Protein AF-A0A812U0U2-F1 (afdb_monomer)

Foldseek 3Di:
DDDDPPPPPPPPPCDPPVVVVVVVVVVVVVVVVVVVVVCPDDPPPVDPPVLVVVLVVLCPPDDDDDDPLDDPDNFQAQLQLPAPVGDPCPPVDSGHNPDPPDPPDPFDDDDPVVLVVLVVVVVVLCVVPVPDPPVCRVVLSSSCVSDVSSSVVVSVVSNVVVVVVVVVCVVVDPPPPPPVVVVPPPPVVVPPPPDDDDDDDDDDDDDDDDDDDDDDDDDDDDDDDDD

Sequence (227 aa):
MQSNDSGYDSAAESVSSSEAIRAVNSLVRADLHEAREAFQGPPLLLYRDRAADWNKANYAPEKEFTEGGRCTGGCSPCLFHNARLGCPRGDACRYCHEHDIGADRVPHRPRKTLRHKIKRNAEDLLRRFEVSPERVHDELQVLAAGSQFAVNFLAGLASTQQLNGRESKADAWEPTFTREDCSKQHVEACRSDQIRGLVLPVFSPLLHVADPLAVGVAPAVPSLEHD

Solvent-accessible surface area (backbone atoms only — not comparable to full-atom values): 15390 Å² total; per-residue (Å²): 137,88,82,82,82,79,83,74,83,77,79,73,75,80,70,51,70,72,54,57,54,49,53,52,54,50,52,56,50,49,54,51,50,52,54,53,66,72,49,78,59,78,80,81,71,89,68,82,52,73,66,58,60,56,51,58,74,73,59,72,90,82,70,88,80,63,95,79,82,74,71,93,74,88,68,58,66,36,69,32,49,85,27,90,83,42,45,94,56,57,92,75,42,96,40,41,70,88,62,81,76,72,86,85,63,84,73,84,80,73,57,72,70,57,49,54,49,52,51,52,51,53,52,50,54,52,62,78,36,74,88,41,68,77,75,45,46,61,59,52,43,58,57,24,75,75,29,72,66,44,37,55,50,52,36,49,49,58,52,49,52,56,55,59,64,46,59,79,46,55,86,72,56,76,74,89,68,54,86,73,61,64,68,69,62,60,66,69,72,69,67,74,79,82,82,78,91,76,86,80,81,88,82,83,93,78,85,88,83,89,83,82,85,85,86,79,82,80,82,86,80,82,85,83,84,82,133

Mean predicted aligned error: 18.55 Å

Structure (mmCIF, N/CA/C/O backbone):
data_AF-A0A812U0U2-F1
#
_entry.id   AF-A0A812U0U2-F1
#
loop_
_atom_site.group_PDB
_atom_site.id
_atom_site.type_symbol
_atom_site.label_atom_id
_atom_site.label_alt_id
_atom_site.label_comp_id
_atom_site.label_asym_id
_atom_site.label_entity_id
_atom_site.label_seq_id
_atom_site.pdbx_PDB_ins_code
_atom_site.Cartn_x
_atom_site.Cartn_y
_atom_site.Cartn_z
_atom_site.occupancy
_atom_site.B_iso_or_equiv
_atom_site.auth_seq_id
_atom_site.auth_comp_id
_atom_site.auth_asym_id
_atom_site.auth_atom_id
_atom_site.pdbx_PDB_model_num
ATOM 1 N N . MET A 1 1 ? 12.559 83.051 3.543 1.00 52.88 1 MET A N 1
ATOM 2 C CA . MET A 1 1 ? 12.732 81.718 2.926 1.00 52.88 1 MET A CA 1
ATOM 3 C C . MET A 1 1 ? 11.941 80.747 3.780 1.00 52.88 1 MET A C 1
ATOM 5 O O . MET A 1 1 ? 12.101 80.776 4.990 1.00 52.88 1 MET A O 1
ATOM 9 N N . GLN A 1 2 ? 10.968 80.079 3.168 1.00 56.00 2 GLN A N 1
ATOM 10 C CA . GLN A 1 2 ? 9.819 79.452 3.826 1.00 56.00 2 GLN A CA 1
ATOM 11 C C . GLN A 1 2 ? 10.192 78.087 4.420 1.00 56.00 2 GLN A C 1
ATOM 13 O O . GLN A 1 2 ? 10.746 77.240 3.724 1.00 56.00 2 GLN A O 1
ATOM 18 N N . SER A 1 3 ? 9.898 77.899 5.705 1.00 61.22 3 SER A N 1
ATOM 19 C CA . SER A 1 3 ? 9.958 76.627 6.423 1.00 61.22 3 SER A CA 1
ATOM 20 C C . SER A 1 3 ? 8.681 75.830 6.144 1.00 61.22 3 SER A C 1
ATOM 22 O O . SER A 1 3 ? 7.594 76.242 6.545 1.00 61.22 3 SER A O 1
ATOM 24 N N . ASN A 1 4 ? 8.812 74.712 5.431 1.00 65.62 4 ASN A N 1
ATOM 25 C CA . ASN A 1 4 ? 7.731 73.752 5.225 1.00 65.62 4 ASN A CA 1
ATOM 26 C C . ASN A 1 4 ? 7.726 72.750 6.387 1.00 65.62 4 ASN A C 1
ATOM 28 O O . ASN A 1 4 ? 8.429 71.742 6.337 1.00 65.62 4 ASN A O 1
ATOM 32 N N . ASP A 1 5 ? 6.925 73.030 7.413 1.00 59.34 5 ASP A N 1
ATOM 33 C CA . ASP A 1 5 ? 6.531 72.048 8.423 1.00 59.34 5 ASP A CA 1
ATOM 34 C C . ASP A 1 5 ? 5.466 71.122 7.817 1.00 59.34 5 ASP A C 1
ATOM 36 O O . ASP A 1 5 ? 4.269 71.413 7.833 1.00 59.34 5 ASP A O 1
ATOM 40 N N . SER A 1 6 ? 5.892 70.002 7.226 1.00 62.72 6 SER A N 1
ATOM 41 C CA . SER A 1 6 ? 4.975 68.927 6.843 1.00 62.72 6 SER A CA 1
ATOM 42 C C . SER A 1 6 ? 4.624 68.108 8.088 1.00 62.72 6 SER A C 1
ATOM 44 O O . SER A 1 6 ? 5.305 67.135 8.418 1.00 62.72 6 SER A O 1
ATOM 46 N N . GLY A 1 7 ? 3.569 68.529 8.789 1.00 58.50 7 GLY A N 1
ATOM 47 C CA . GLY A 1 7 ? 2.906 67.739 9.823 1.00 58.50 7 GLY A CA 1
ATOM 48 C C . GLY A 1 7 ? 2.333 66.466 9.209 1.00 58.50 7 GLY A C 1
ATOM 49 O O . GLY A 1 7 ? 1.264 66.479 8.605 1.00 58.50 7 GLY A O 1
ATOM 50 N N . TYR A 1 8 ? 3.084 65.374 9.316 1.00 63.12 8 TYR A N 1
ATOM 51 C CA . TYR A 1 8 ? 2.616 64.037 8.977 1.00 63.12 8 TYR A CA 1
ATOM 52 C C . TYR A 1 8 ? 2.108 63.390 10.268 1.00 63.12 8 TYR A C 1
ATOM 54 O O . TYR A 1 8 ? 2.838 62.665 10.948 1.00 63.12 8 TYR A O 1
ATOM 62 N N . ASP A 1 9 ? 0.864 63.709 10.633 1.00 53.97 9 ASP A N 1
ATOM 63 C CA . ASP A 1 9 ? 0.139 63.044 11.716 1.00 53.97 9 ASP A CA 1
ATOM 64 C C . ASP A 1 9 ? -0.039 61.566 11.350 1.00 53.97 9 ASP A C 1
ATOM 66 O O . ASP A 1 9 ? -0.963 61.160 10.645 1.00 53.97 9 ASP A O 1
ATOM 70 N N . SER A 1 10 ? 0.906 60.746 11.803 1.00 60.34 10 SER A N 1
ATOM 71 C CA . SER A 1 10 ? 0.855 59.296 11.660 1.00 60.34 10 SER A CA 1
ATOM 72 C C . SER A 1 10 ? -0.115 58.740 12.696 1.00 60.34 10 SER A C 1
ATOM 74 O O . SER A 1 10 ? 0.292 58.234 13.742 1.00 60.34 10 SER A O 1
ATOM 76 N N . ALA A 1 11 ? -1.411 58.825 12.397 1.00 55.69 11 ALA A N 1
ATOM 77 C CA . ALA A 1 11 ? -2.422 57.973 13.008 1.00 55.69 11 ALA A CA 1
ATOM 78 C C . ALA A 1 11 ? -2.178 56.529 12.539 1.00 55.69 11 ALA A C 1
ATOM 80 O O . ALA A 1 11 ? -2.834 56.016 11.636 1.00 55.69 11 ALA A O 1
ATOM 81 N N . ALA A 1 12 ? -1.159 55.887 13.112 1.00 60.62 12 ALA A N 1
ATOM 82 C CA . ALA A 1 12 ? -0.943 54.459 12.984 1.00 60.62 12 ALA A CA 1
ATOM 83 C C . ALA A 1 12 ? -2.063 53.760 13.760 1.00 60.62 12 ALA A C 1
ATOM 85 O O . ALA A 1 12 ? -1.934 53.477 14.952 1.00 60.62 12 ALA A O 1
ATOM 86 N N . GLU A 1 13 ? -3.189 53.539 13.082 1.00 63.78 13 GLU A N 1
ATOM 87 C CA . GLU A 1 13 ? -4.231 52.630 13.536 1.00 63.78 13 GLU A CA 1
ATOM 88 C C . GLU A 1 13 ? -3.567 51.282 13.813 1.00 63.78 13 GLU A C 1
ATOM 90 O O . GLU A 1 13 ? -3.067 50.600 12.914 1.00 63.78 13 GLU A O 1
ATOM 95 N N . SER A 1 14 ? -3.485 50.927 15.092 1.00 71.69 14 SER A N 1
ATOM 96 C CA . SER A 1 14 ? -2.957 49.653 15.552 1.00 71.69 14 SER A CA 1
ATOM 97 C C . S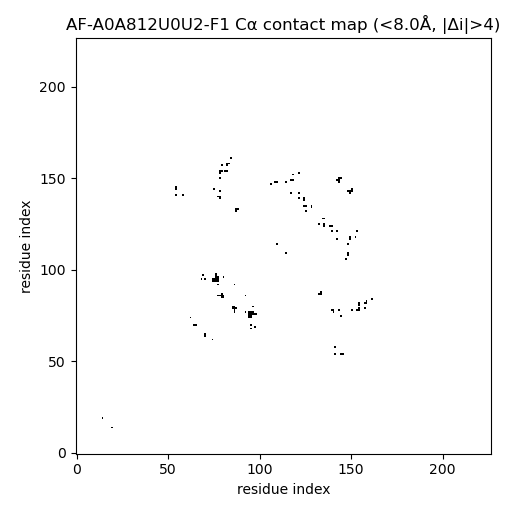ER A 1 14 ? -3.964 48.559 15.216 1.00 71.69 14 SER A C 1
ATOM 99 O O . SER A 1 14 ? -4.688 48.056 16.074 1.00 71.69 14 SER A O 1
ATOM 101 N N . VAL A 1 15 ? -4.021 48.190 13.936 1.00 70.00 15 VAL A N 1
ATOM 102 C CA . VAL A 1 15 ? -4.787 47.031 13.487 1.00 70.00 15 VAL A CA 1
ATOM 103 C C . VAL A 1 15 ? -4.287 45.837 14.287 1.00 70.00 15 VAL A C 1
ATOM 105 O O . VAL A 1 15 ? -3.101 45.492 14.265 1.00 70.00 15 VAL A O 1
ATOM 108 N N . SER A 1 16 ? -5.196 45.236 15.053 1.00 81.44 16 SER A N 1
ATOM 109 C CA . SER A 1 16 ? -4.888 44.075 15.875 1.00 81.44 16 SER A CA 1
ATOM 110 C C . SER A 1 16 ? -4.279 43.006 14.976 1.00 81.44 16 SER A C 1
ATOM 112 O O . SER A 1 16 ? -4.849 42.658 13.944 1.00 81.44 16 SER A O 1
ATOM 114 N N . SER A 1 17 ? -3.133 42.445 15.367 1.00 83.56 17 SER A N 1
ATOM 115 C CA . SER A 1 17 ? -2.459 41.372 14.615 1.00 83.56 17 SER A CA 1
ATOM 116 C C . SER A 1 17 ? -3.422 40.224 14.242 1.00 83.56 17 SER A C 1
ATOM 118 O O . SER A 1 17 ? -3.322 39.619 13.176 1.00 83.56 17 SER A O 1
ATOM 120 N N . SER A 1 18 ? -4.451 39.994 15.068 1.00 85.56 18 SER A N 1
ATOM 121 C CA . SER A 1 18 ? -5.512 39.014 14.806 1.00 85.56 18 SER A CA 1
ATOM 122 C C . SER A 1 18 ? -6.437 39.353 13.623 1.00 85.56 18 SER A C 1
ATOM 124 O O . SER A 1 18 ? -6.996 38.445 13.003 1.00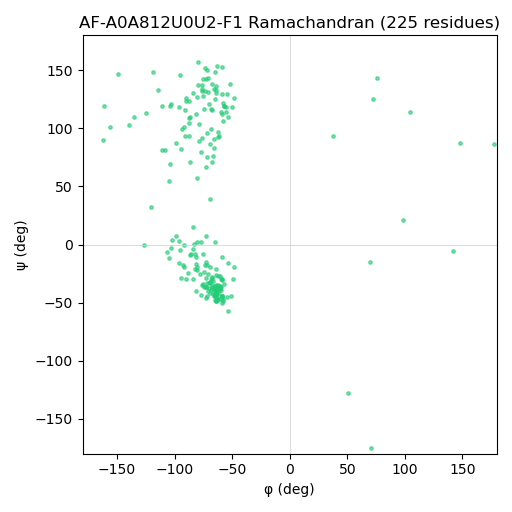 85.56 18 SER A O 1
ATOM 126 N N . GLU A 1 19 ? -6.627 40.631 13.301 1.00 88.56 19 GLU A N 1
ATOM 127 C CA . GLU A 1 19 ? -7.413 41.096 12.153 1.00 88.56 19 GLU A CA 1
ATOM 128 C C . GLU A 1 19 ? -6.588 41.046 10.871 1.00 88.56 19 GLU A C 1
ATOM 130 O O . GLU A 1 19 ? -7.083 40.553 9.859 1.00 88.56 19 GLU A O 1
ATOM 135 N N . ALA A 1 20 ? -5.304 41.410 10.938 1.00 85.06 20 ALA A N 1
ATOM 136 C CA . ALA A 1 20 ? -4.381 41.252 9.816 1.00 85.06 20 ALA A CA 1
ATOM 137 C C . ALA A 1 20 ? -4.271 39.778 9.375 1.00 85.06 20 ALA A C 1
ATOM 139 O O . ALA A 1 20 ? -4.382 39.468 8.188 1.00 85.06 20 ALA A O 1
ATOM 140 N N . ILE A 1 21 ? -4.155 38.842 10.326 1.00 86.56 21 ILE A N 1
ATOM 141 C CA . ILE A 1 21 ? -4.133 37.398 10.029 1.00 86.56 21 ILE A CA 1
ATOM 142 C C . ILE A 1 21 ? -5.464 36.929 9.418 1.00 86.56 21 ILE A C 1
ATOM 144 O O . ILE A 1 21 ? -5.469 36.091 8.512 1.00 86.56 21 ILE A O 1
ATOM 148 N N . ARG A 1 22 ? -6.607 37.452 9.883 1.00 86.94 22 ARG A N 1
ATOM 149 C CA . ARG A 1 22 ? -7.920 37.118 9.305 1.00 86.94 22 ARG A CA 1
ATOM 150 C C . ARG A 1 22 ? -8.061 37.633 7.871 1.00 86.94 22 ARG A C 1
ATOM 152 O O . ARG A 1 22 ? -8.518 36.867 7.026 1.00 86.94 22 ARG A O 1
ATOM 159 N N . ALA A 1 23 ? -7.608 38.854 7.593 1.00 86.50 23 ALA A N 1
ATOM 160 C CA . ALA A 1 23 ? -7.642 39.454 6.260 1.00 86.50 23 ALA A CA 1
ATOM 161 C C . ALA A 1 23 ? -6.744 38.709 5.255 1.00 86.50 23 ALA A C 1
ATOM 163 O O . ALA A 1 23 ? -7.165 38.414 4.138 1.00 86.50 23 ALA A O 1
ATOM 164 N N . VAL A 1 24 ? -5.531 38.314 5.660 1.00 88.81 24 VAL A N 1
ATOM 165 C CA . VAL A 1 24 ? -4.645 37.513 4.795 1.00 88.81 24 VAL A CA 1
ATOM 166 C C . VAL A 1 24 ? -5.264 36.144 4.495 1.00 88.81 24 VAL A C 1
ATOM 168 O O . VAL A 1 24 ? -5.285 35.710 3.345 1.00 88.81 24 VAL A O 1
ATOM 171 N N . ASN A 1 25 ? -5.838 35.475 5.500 1.00 86.31 25 ASN A N 1
ATOM 172 C CA . ASN A 1 25 ? -6.485 34.178 5.293 1.00 86.31 25 ASN A CA 1
ATOM 173 C C . ASN A 1 25 ? -7.749 34.264 4.423 1.00 86.31 25 ASN A C 1
ATOM 175 O O . ASN A 1 25 ? -8.048 33.300 3.714 1.00 86.31 25 ASN A O 1
ATOM 179 N N . SER A 1 26 ? -8.501 35.372 4.461 1.00 87.00 26 SER A N 1
ATOM 180 C CA . SER A 1 26 ? -9.665 35.546 3.584 1.00 87.00 26 SER A CA 1
ATOM 181 C C . SER A 1 26 ? -9.252 35.761 2.130 1.00 87.00 26 SER A C 1
ATOM 183 O O . SER A 1 26 ? -9.860 35.151 1.256 1.00 87.00 26 SER A O 1
ATOM 185 N N . LEU A 1 27 ? -8.192 36.540 1.877 1.00 81.81 27 LEU A N 1
ATOM 186 C CA . LEU A 1 27 ? -7.645 36.740 0.528 1.00 81.81 27 LEU A CA 1
ATOM 187 C C . LEU A 1 27 ? -7.140 35.423 -0.078 1.00 81.81 27 LEU A C 1
ATOM 189 O O . LEU A 1 27 ? -7.557 35.051 -1.168 1.00 81.81 27 LEU A O 1
ATOM 193 N N . VAL A 1 28 ? -6.352 34.644 0.673 1.00 86.56 28 VAL A N 1
ATOM 194 C CA . VAL A 1 28 ? -5.844 33.341 0.197 1.00 86.56 28 VAL A CA 1
ATOM 195 C C . VAL A 1 28 ? -6.984 32.364 -0.118 1.00 86.56 28 VAL A C 1
ATOM 197 O O . VAL A 1 28 ? -6.897 31.589 -1.067 1.00 86.56 28 VAL A O 1
ATOM 200 N N . ARG A 1 29 ? -8.073 32.378 0.661 1.00 82.00 29 ARG A N 1
ATOM 201 C CA . ARG A 1 29 ? -9.239 31.517 0.397 1.00 82.00 29 ARG A CA 1
ATOM 202 C C . ARG A 1 29 ? -10.046 31.970 -0.818 1.00 82.00 29 ARG A C 1
ATOM 204 O O . ARG A 1 29 ? -10.543 31.100 -1.529 1.00 82.00 29 ARG A O 1
ATOM 211 N N . ALA A 1 30 ? -10.175 33.278 -1.040 1.00 80.88 30 ALA A N 1
ATOM 212 C CA . ALA A 1 30 ? -10.854 33.825 -2.211 1.00 80.88 30 ALA A CA 1
ATOM 213 C C . ALA A 1 30 ? -10.106 33.445 -3.498 1.00 80.88 30 ALA A C 1
ATOM 215 O O . ALA A 1 30 ? -10.709 32.836 -4.380 1.00 80.88 30 ALA A O 1
ATOM 216 N N . ASP A 1 31 ? -8.785 33.645 -3.531 1.00 80.75 31 ASP A N 1
ATOM 217 C CA . ASP A 1 31 ? -7.942 33.280 -4.678 1.00 80.75 31 ASP A CA 1
ATOM 218 C C . ASP A 1 31 ? -7.983 31.774 -4.968 1.00 80.75 31 ASP A C 1
ATOM 220 O O . ASP A 1 31 ? -8.025 31.353 -6.121 1.00 80.75 31 ASP A O 1
ATOM 224 N N . LEU A 1 32 ? -8.012 30.929 -3.929 1.00 75.31 32 LEU A N 1
ATOM 225 C CA . LEU A 1 32 ? -8.124 29.478 -4.106 1.00 75.31 32 LEU A CA 1
ATOM 226 C C . LEU A 1 32 ? -9.497 29.043 -4.631 1.00 75.31 32 LEU A C 1
ATOM 228 O O . LEU A 1 32 ? -9.574 28.042 -5.345 1.00 75.31 32 LEU A O 1
ATOM 232 N N . HIS A 1 33 ? -10.573 29.748 -4.275 1.00 75.12 33 HIS A N 1
ATOM 233 C CA . HIS A 1 33 ? -11.907 29.453 -4.794 1.00 75.12 33 HIS A CA 1
ATOM 234 C C . HIS A 1 33 ? -12.025 29.877 -6.257 1.00 75.12 33 HIS A C 1
ATOM 236 O O . HIS A 1 33 ? -12.446 29.078 -7.089 1.00 75.12 33 HIS A O 1
ATOM 242 N N . GLU A 1 34 ? -11.567 31.085 -6.582 1.00 76.12 34 GLU A N 1
ATOM 243 C CA . GLU A 1 34 ? -11.563 31.605 -7.949 1.00 76.12 34 GLU A CA 1
ATOM 244 C C . GLU A 1 34 ? -10.653 30.770 -8.861 1.00 76.12 34 GLU A C 1
ATOM 246 O O . GLU A 1 34 ? -11.066 30.362 -9.946 1.00 76.12 34 GLU A O 1
ATOM 251 N N . ALA A 1 35 ? -9.466 30.377 -8.384 1.00 70.25 35 ALA A N 1
ATOM 252 C CA . ALA A 1 35 ? -8.590 29.460 -9.109 1.00 70.25 35 ALA A CA 1
ATOM 253 C C . ALA A 1 35 ? -9.232 28.080 -9.319 1.00 70.25 35 ALA A C 1
ATOM 255 O O . ALA A 1 35 ? -9.016 27.465 -10.360 1.00 70.25 35 ALA A O 1
ATOM 256 N N . ARG A 1 36 ? -10.028 27.583 -8.363 1.00 70.69 36 ARG A N 1
ATOM 257 C CA . ARG A 1 36 ? -10.720 26.290 -8.472 1.00 70.69 36 ARG A CA 1
ATOM 258 C C . ARG A 1 36 ? -11.908 26.343 -9.433 1.00 70.69 36 ARG A C 1
ATOM 260 O O . ARG A 1 36 ? -12.132 25.363 -10.137 1.00 70.69 36 ARG A O 1
ATOM 267 N N . GLU A 1 37 ? -12.640 27.451 -9.481 1.00 75.81 37 GLU A N 1
ATOM 268 C CA . GLU A 1 37 ? -13.749 27.641 -10.426 1.00 75.81 37 GLU A CA 1
ATOM 269 C C . GLU A 1 37 ? -13.267 27.950 -11.847 1.00 75.81 37 GLU A C 1
ATOM 271 O O . GLU A 1 37 ? -13.864 27.467 -12.811 1.00 75.81 37 GLU A O 1
ATOM 276 N N . ALA A 1 38 ? -12.153 28.675 -11.994 1.00 75.62 38 ALA A N 1
ATOM 277 C CA . ALA A 1 38 ? -11.508 28.905 -13.286 1.00 75.62 38 ALA A CA 1
ATOM 278 C C . ALA A 1 38 ? -10.915 27.611 -13.878 1.00 75.62 38 ALA A C 1
ATOM 280 O O . ALA A 1 38 ? -10.859 27.444 -15.099 1.00 75.62 38 ALA A O 1
ATOM 281 N N . PHE A 1 39 ? -10.512 26.659 -13.030 1.00 62.03 39 PHE A N 1
ATOM 282 C CA . PHE A 1 39 ? -10.021 25.348 -13.453 1.00 62.03 39 PHE A CA 1
ATOM 283 C C . PHE A 1 39 ? -11.167 24.334 -13.637 1.00 62.03 39 PHE A C 1
ATOM 285 O O . PHE A 1 39 ? -11.286 23.355 -12.907 1.00 62.03 39 PHE A O 1
ATOM 292 N N . GLN A 1 40 ? -11.984 24.517 -14.680 1.00 68.44 40 GLN A N 1
ATOM 293 C CA . GLN A 1 40 ? -12.931 23.481 -15.148 1.00 68.44 40 GLN A CA 1
ATOM 294 C C . GLN A 1 40 ? -12.253 22.355 -15.954 1.00 68.44 40 GLN A C 1
ATOM 296 O O . GLN A 1 40 ? -12.912 21.446 -16.459 1.00 68.44 40 GLN A O 1
ATOM 301 N N . GLY A 1 41 ? -10.927 22.404 -16.102 1.00 66.31 41 GLY A N 1
ATOM 302 C CA . GLY A 1 41 ? -10.165 21.342 -16.746 1.00 66.31 41 GLY A CA 1
ATOM 303 C C . GLY A 1 41 ? -10.085 20.087 -15.868 1.00 66.31 41 GLY A C 1
ATOM 304 O O . GLY A 1 41 ? -10.072 20.198 -14.639 1.00 66.31 41 GLY A O 1
ATOM 305 N N . PRO A 1 42 ? -9.980 18.882 -16.464 1.00 54.59 42 PRO A N 1
ATOM 306 C CA . PRO A 1 42 ? -9.640 17.685 -15.705 1.00 54.59 42 PRO A CA 1
ATOM 307 C C . PRO A 1 42 ? -8.365 17.965 -14.898 1.00 54.59 42 PRO A C 1
ATOM 309 O O . PRO A 1 42 ? -7.455 18.611 -15.429 1.00 54.59 42 PRO A O 1
ATOM 312 N N . PRO A 1 43 ? -8.292 17.525 -13.626 1.00 56.12 43 PRO A N 1
ATOM 313 C CA . PRO A 1 43 ? -7.173 17.838 -12.752 1.00 56.12 43 PRO A CA 1
ATOM 314 C C . PRO A 1 43 ? -5.878 17.507 -13.482 1.00 56.12 43 PRO A C 1
ATOM 316 O O . PRO A 1 43 ? -5.655 16.365 -13.890 1.00 56.12 43 PRO A O 1
ATOM 319 N N . LEU A 1 44 ? -5.057 18.536 -13.690 1.00 44.06 44 LEU A N 1
ATOM 320 C CA . LEU A 1 44 ? -3.747 18.409 -14.298 1.00 44.06 44 LEU A CA 1
ATOM 321 C C . LEU A 1 44 ? -2.909 17.495 -13.400 1.00 44.06 44 LEU A C 1
ATOM 323 O O . LEU A 1 44 ? -2.265 17.931 -12.447 1.00 44.06 44 LEU A O 1
ATOM 327 N N . LEU A 1 45 ? -2.918 16.201 -13.716 1.00 46.47 45 LEU A N 1
ATOM 328 C CA . LEU A 1 45 ? -1.934 15.232 -13.258 1.00 46.47 45 LEU A CA 1
ATOM 329 C C . LEU A 1 45 ? -0.598 15.592 -13.922 1.00 46.47 45 LEU A C 1
ATOM 331 O O . LEU A 1 45 ? -0.113 14.898 -14.816 1.00 46.47 45 LEU A O 1
ATOM 335 N N . LEU A 1 46 ? 0.005 16.703 -13.493 1.00 41.66 46 LEU A N 1
ATOM 336 C CA . LEU A 1 46 ? 1.379 17.085 -13.813 1.00 41.66 46 LEU A CA 1
ATOM 337 C C . LEU A 1 46 ? 2.333 16.184 -13.029 1.00 41.66 46 LEU A C 1
ATOM 339 O O . LEU A 1 46 ? 2.985 16.614 -12.088 1.00 41.66 46 LEU A O 1
ATOM 343 N N . TYR A 1 47 ? 2.322 14.903 -13.382 1.00 42.72 47 TYR A N 1
ATOM 344 C CA . TYR A 1 47 ? 3.432 13.958 -13.391 1.00 42.72 47 TYR A CA 1
ATOM 345 C C . TYR A 1 47 ? 2.825 12.621 -13.833 1.00 42.72 47 TYR A C 1
ATOM 347 O O . TYR A 1 47 ? 2.416 11.792 -13.016 1.00 42.72 47 TYR A O 1
ATOM 355 N N . ARG A 1 48 ? 2.753 12.397 -15.152 1.00 41.69 48 ARG A N 1
ATOM 356 C CA . ARG A 1 48 ? 2.739 11.028 -15.681 1.00 41.69 48 ARG A CA 1
ATOM 357 C C . ARG A 1 48 ? 4.098 10.429 -15.344 1.00 41.69 48 ARG A C 1
ATOM 359 O O . ARG A 1 48 ? 5.030 10.469 -16.142 1.00 41.69 48 ARG A O 1
ATOM 366 N N . ASP A 1 49 ? 4.230 9.923 -14.122 1.00 46.25 49 ASP A N 1
ATOM 367 C CA . ASP A 1 49 ? 5.285 8.980 -13.802 1.00 46.25 49 ASP A CA 1
ATOM 368 C C . ASP A 1 49 ? 5.139 7.836 -14.801 1.00 46.25 49 ASP A C 1
ATOM 370 O O . ASP A 1 49 ? 4.162 7.093 -14.763 1.00 46.25 49 ASP A O 1
ATOM 374 N N . ARG A 1 50 ? 6.125 7.661 -15.678 1.00 47.59 50 ARG A N 1
ATOM 375 C CA . ARG A 1 50 ? 6.229 6.503 -16.581 1.00 47.59 50 ARG A CA 1
ATOM 376 C C . ARG A 1 50 ? 6.154 5.159 -15.821 1.00 47.59 50 ARG A C 1
ATOM 378 O O . ARG A 1 50 ? 5.899 4.121 -16.413 1.00 47.59 50 ARG A O 1
ATOM 385 N N . ALA A 1 51 ? 6.329 5.187 -14.496 1.00 49.88 51 ALA A N 1
ATOM 386 C CA . ALA A 1 51 ? 6.109 4.066 -13.585 1.00 49.88 51 ALA A CA 1
ATOM 387 C C . ALA A 1 51 ? 4.623 3.689 -13.380 1.00 49.88 51 ALA A C 1
ATOM 389 O O . ALA A 1 51 ? 4.338 2.541 -13.052 1.00 49.88 51 ALA A O 1
ATOM 390 N N . ALA A 1 52 ? 3.671 4.607 -13.572 1.00 48.91 52 ALA A N 1
ATOM 391 C CA . ALA A 1 52 ? 2.242 4.302 -13.461 1.00 48.91 52 ALA A CA 1
ATOM 392 C C . ALA A 1 52 ? 1.741 3.473 -14.657 1.00 48.91 52 ALA A C 1
ATOM 394 O O . ALA A 1 52 ? 0.953 2.546 -14.474 1.00 48.91 52 ALA A O 1
ATOM 395 N N . ASP A 1 53 ? 2.266 3.740 -15.857 1.00 48.78 53 ASP A N 1
ATOM 396 C CA . ASP A 1 53 ? 1.956 2.952 -17.056 1.00 48.78 53 ASP A CA 1
ATOM 397 C C . ASP A 1 53 ? 2.550 1.525 -16.964 1.00 48.78 53 ASP A C 1
ATOM 399 O O . ASP A 1 53 ? 1.927 0.569 -17.423 1.00 48.78 53 ASP A O 1
ATOM 403 N N . TRP A 1 54 ? 3.684 1.344 -16.266 1.00 50.19 54 TRP A N 1
ATOM 404 C CA . TRP A 1 54 ? 4.265 0.017 -15.987 1.00 50.19 54 TRP A CA 1
ATOM 405 C C . TRP A 1 54 ? 3.353 -0.872 -15.127 1.00 50.19 54 TRP A C 1
ATOM 407 O O . TRP A 1 54 ? 3.237 -2.073 -15.372 1.00 50.19 54 TRP A O 1
ATOM 417 N N . ASN A 1 55 ? 2.677 -0.298 -14.128 1.00 52.16 55 ASN A N 1
ATOM 418 C CA . ASN A 1 55 ? 1.788 -1.070 -13.256 1.00 52.16 55 ASN A CA 1
ATOM 419 C C . ASN A 1 55 ? 0.492 -1.486 -13.960 1.00 52.16 55 ASN A C 1
ATOM 421 O O . ASN A 1 55 ? -0.054 -2.535 -13.634 1.00 52.16 55 ASN A O 1
ATOM 425 N N . LYS A 1 56 ? 0.015 -0.708 -14.940 1.00 49.62 56 LYS A N 1
ATOM 426 C CA . LYS A 1 56 ? -1.232 -1.013 -15.655 1.00 49.62 56 LYS A CA 1
ATOM 427 C C . LYS A 1 56 ? -1.069 -2.152 -16.668 1.00 49.62 56 LYS A C 1
ATOM 429 O O . LYS A 1 56 ? -1.985 -2.945 -16.827 1.00 49.62 56 LYS A O 1
ATOM 434 N N . ALA A 1 57 ? 0.099 -2.267 -17.307 1.00 50.59 57 ALA A N 1
ATOM 435 C CA . ALA A 1 57 ? 0.379 -3.327 -18.281 1.00 50.59 57 ALA A CA 1
ATOM 436 C C . ALA A 1 57 ? 0.610 -4.715 -17.645 1.00 50.59 57 ALA A C 1
ATOM 438 O O . ALA A 1 57 ? 0.399 -5.727 -18.302 1.00 50.59 57 ALA A O 1
ATOM 439 N N . ASN A 1 58 ? 1.012 -4.772 -16.370 1.00 52.19 58 ASN A N 1
ATOM 440 C CA . ASN A 1 58 ? 1.268 -6.031 -15.658 1.00 52.19 58 ASN A CA 1
ATOM 441 C C . ASN A 1 58 ? 0.069 -6.530 -14.828 1.00 52.19 58 ASN A C 1
ATOM 443 O O . ASN A 1 58 ? 0.120 -7.621 -14.267 1.00 52.19 58 ASN A O 1
ATOM 447 N N . TYR A 1 59 ? -1.011 -5.748 -14.750 1.00 54.66 59 TYR A N 1
ATOM 448 C CA . TYR A 1 59 ? -2.254 -6.103 -14.066 1.00 54.66 59 TYR A CA 1
ATOM 449 C C . TYR A 1 59 ? -3.317 -6.475 -15.109 1.00 54.66 59 TYR A C 1
ATOM 451 O O . TYR A 1 59 ? -4.268 -5.734 -15.332 1.00 54.66 59 TYR A O 1
ATOM 459 N N . ALA A 1 60 ? -3.140 -7.606 -15.793 1.00 51.59 60 ALA A N 1
ATOM 460 C CA . ALA A 1 60 ? -4.220 -8.234 -16.554 1.00 51.59 60 ALA A CA 1
ATOM 461 C C . ALA A 1 60 ? -4.987 -9.158 -15.588 1.00 51.59 60 ALA A C 1
ATOM 463 O O . ALA A 1 60 ? -4.441 -10.195 -15.206 1.00 51.59 60 ALA A O 1
ATOM 464 N N . PRO A 1 61 ? -6.192 -8.788 -15.107 1.00 51.88 61 PRO A N 1
ATOM 465 C CA . PRO A 1 61 ? -6.841 -9.485 -13.999 1.00 51.88 61 PRO A CA 1
ATOM 466 C C . PRO A 1 61 ? -7.637 -10.732 -14.416 1.00 51.88 61 PRO A C 1
ATOM 468 O O . PRO A 1 61 ? -8.407 -11.242 -13.611 1.00 51.88 61 PRO A O 1
ATOM 471 N N . GLU A 1 62 ? -7.452 -11.261 -15.623 1.00 54.88 62 GLU A N 1
ATOM 472 C CA . GLU A 1 62 ? -8.165 -12.456 -16.082 1.00 54.88 62 GLU A CA 1
ATOM 473 C C . GLU A 1 62 ? -7.186 -13.619 -16.213 1.00 54.88 62 GLU A C 1
ATOM 475 O O . GLU A 1 62 ? -6.670 -13.923 -17.285 1.00 54.88 62 GLU A O 1
ATOM 480 N N . LYS A 1 63 ? -6.887 -14.263 -15.085 1.00 55.16 63 LYS A N 1
ATOM 481 C CA . LYS A 1 63 ? -6.426 -15.649 -15.122 1.00 55.16 63 LYS A CA 1
ATOM 482 C C . LYS A 1 63 ? -7.519 -16.514 -14.534 1.00 55.16 63 LYS A C 1
ATOM 484 O O . LYS A 1 63 ? -7.910 -16.326 -13.384 1.00 55.16 63 LYS A O 1
ATOM 489 N N . GLU A 1 64 ? -8.014 -17.424 -15.360 1.00 60.53 64 GLU A N 1
ATOM 490 C CA . GLU A 1 64 ? -8.947 -18.463 -14.958 1.00 60.53 64 GLU A CA 1
ATOM 491 C C . GLU A 1 64 ? -8.306 -19.271 -13.823 1.00 60.53 64 GLU A C 1
ATOM 493 O O . GLU A 1 64 ? -7.214 -19.827 -13.962 1.00 60.53 64 GLU A O 1
ATOM 498 N N . PHE A 1 65 ? -8.957 -19.269 -12.662 1.00 55.31 65 PHE A N 1
ATOM 499 C CA . PHE A 1 65 ? -8.581 -20.135 -11.556 1.00 55.31 65 PHE A CA 1
ATOM 500 C C . PHE A 1 65 ? -9.047 -21.547 -11.900 1.00 55.31 65 PHE A C 1
ATOM 502 O O . PHE A 1 65 ? -10.244 -21.786 -12.033 1.00 55.31 65 PHE A O 1
ATOM 509 N N . THR A 1 66 ? -8.115 -22.484 -12.053 1.00 55.38 66 THR A N 1
ATOM 510 C CA . THR A 1 66 ? -8.464 -23.900 -12.164 1.00 55.38 66 THR A CA 1
ATOM 511 C C . THR A 1 66 ? -8.915 -24.439 -10.804 1.00 55.38 66 THR A C 1
ATOM 513 O O . THR A 1 66 ? -8.389 -24.063 -9.750 1.00 55.38 66 THR A O 1
ATOM 516 N N . GLU A 1 67 ? -9.916 -25.321 -10.826 1.00 55.19 67 GLU A N 1
ATOM 517 C CA . GLU A 1 67 ? -10.429 -26.035 -9.655 1.00 55.19 67 GLU A CA 1
ATOM 518 C C . GLU A 1 67 ? -9.281 -26.826 -9.004 1.00 55.19 67 GLU A C 1
ATOM 520 O O . GLU A 1 67 ? -8.789 -27.807 -9.558 1.00 55.19 67 GLU A O 1
ATOM 525 N N . GLY A 1 68 ? -8.785 -26.353 -7.857 1.00 59.06 68 GLY A N 1
ATOM 526 C CA . GLY A 1 68 ? -7.638 -26.961 -7.171 1.00 59.06 68 GLY A CA 1
ATOM 527 C C . GLY A 1 68 ? -6.659 -25.988 -6.515 1.00 59.06 68 GLY A C 1
ATOM 528 O O . GLY A 1 68 ? -5.741 -26.445 -5.838 1.00 59.06 68 GLY A O 1
ATOM 529 N N . GLY A 1 69 ? -6.828 -24.670 -6.686 1.00 56.03 69 GLY A N 1
ATOM 530 C CA . GLY A 1 69 ? -6.185 -23.627 -5.861 1.00 56.03 69 GLY A CA 1
ATOM 531 C C . GLY A 1 69 ? -4.666 -23.457 -6.019 1.00 56.03 69 GLY A C 1
ATOM 532 O O . GLY A 1 69 ? -4.124 -22.415 -5.652 1.00 56.03 69 GLY A O 1
ATOM 533 N N . ARG A 1 70 ? -3.975 -24.428 -6.625 1.00 59.12 70 ARG A N 1
ATOM 534 C CA . ARG A 1 70 ? -2.550 -24.352 -6.946 1.00 59.12 70 ARG A CA 1
ATOM 535 C C . ARG A 1 70 ? -2.346 -23.713 -8.306 1.00 59.12 70 ARG A C 1
ATOM 537 O O . ARG A 1 70 ? -2.609 -24.303 -9.349 1.00 59.12 70 ARG A O 1
ATOM 544 N N . CYS A 1 71 ? -1.829 -22.498 -8.292 1.00 59.84 71 CYS A N 1
ATOM 545 C CA . CYS A 1 71 ? -1.488 -21.791 -9.510 1.00 59.84 71 CYS A CA 1
ATOM 546 C C . CYS A 1 71 ? -0.067 -22.164 -9.969 1.00 59.84 71 CYS A C 1
ATOM 548 O O . CYS A 1 71 ? 0.928 -21.760 -9.369 1.00 59.84 71 CYS A O 1
ATOM 550 N N . THR A 1 72 ? 0.041 -22.905 -11.068 1.00 60.66 72 THR A N 1
ATOM 551 C CA . THR A 1 72 ? 1.309 -23.366 -11.662 1.00 60.66 72 THR A CA 1
ATOM 552 C C . THR A 1 72 ? 1.992 -22.288 -12.514 1.00 60.66 72 THR A C 1
ATOM 554 O O . THR A 1 72 ? 2.274 -22.496 -13.693 1.00 60.66 72 THR A O 1
ATOM 557 N N . GLY A 1 73 ? 2.271 -21.128 -11.912 1.00 62.62 73 GLY A N 1
ATOM 558 C CA . GLY A 1 73 ? 3.094 -20.076 -12.515 1.00 62.62 73 GLY A CA 1
ATOM 559 C C . GLY A 1 73 ? 2.309 -18.870 -13.039 1.00 62.62 73 GLY A C 1
ATOM 560 O O . GLY A 1 73 ? 1.563 -18.926 -14.016 1.00 62.62 73 GLY A O 1
ATOM 561 N N . GLY A 1 74 ? 2.531 -17.720 -12.401 1.00 72.56 74 GLY A N 1
ATOM 562 C CA . GLY A 1 74 ? 2.060 -16.416 -12.872 1.00 72.56 74 GLY A CA 1
ATOM 563 C C . GLY A 1 74 ? 0.769 -15.916 -12.224 1.00 72.56 74 GLY A C 1
ATOM 564 O O . GLY A 1 74 ? 0.086 -15.079 -12.810 1.00 72.56 74 GLY A O 1
ATOM 565 N N . CYS A 1 75 ? 0.425 -16.430 -11.055 1.00 82.75 75 CYS A N 1
ATOM 566 C CA . CYS A 1 75 ? -0.518 -15.808 -10.135 1.00 82.75 75 CYS A CA 1
ATOM 567 C C . CYS A 1 75 ? 0.170 -14.683 -9.347 1.00 82.75 75 CYS A C 1
ATOM 569 O O . CYS A 1 75 ? 1.387 -14.661 -9.180 1.00 82.75 75 CYS A O 1
ATOM 571 N N . SER A 1 76 ? -0.623 -13.739 -8.847 1.00 86.50 76 SER A N 1
ATOM 572 C CA . SER A 1 76 ? -0.130 -12.670 -7.978 1.00 86.50 76 SER A CA 1
ATOM 573 C C . SER A 1 76 ? -0.210 -13.128 -6.517 1.00 86.50 76 SER A C 1
ATOM 575 O O . SER A 1 76 ? -1.304 -13.501 -6.076 1.00 86.50 76 SER A O 1
ATOM 577 N N . PRO A 1 77 ? 0.900 -13.125 -5.755 1.00 90.12 77 PRO A N 1
ATOM 578 C CA . PRO A 1 77 ? 0.887 -13.532 -4.354 1.00 90.12 77 PRO A CA 1
ATOM 579 C C . PRO A 1 77 ? 0.095 -12.527 -3.518 1.00 90.12 77 PRO A C 1
ATOM 581 O O . PRO A 1 77 ? 0.236 -11.317 -3.699 1.00 90.12 77 PRO A O 1
ATOM 584 N N . CYS A 1 78 ? -0.727 -13.002 -2.586 1.00 92.00 78 CYS A N 1
ATOM 585 C CA . CYS A 1 78 ? -1.460 -12.123 -1.682 1.00 92.00 78 CYS A CA 1
ATOM 586 C C . CYS A 1 78 ? -0.497 -11.385 -0.749 1.00 92.00 78 CYS A C 1
ATOM 588 O O . CYS A 1 78 ? 0.379 -11.987 -0.127 1.00 92.00 78 CYS A O 1
ATOM 590 N N . LEU A 1 79 ? -0.704 -10.079 -0.600 1.00 92.44 79 LEU A N 1
ATOM 591 C CA . LEU A 1 79 ? 0.095 -9.221 0.269 1.00 92.44 79 LEU A CA 1
ATOM 592 C C . LEU A 1 79 ? 0.107 -9.700 1.730 1.00 92.44 79 LEU A C 1
ATOM 594 O O . LEU A 1 79 ? 1.108 -9.550 2.429 1.00 92.44 79 LEU A O 1
ATOM 598 N N . PHE A 1 80 ? -1.005 -10.275 2.184 1.00 90.50 80 PHE A N 1
ATOM 599 C CA . PHE A 1 80 ? -1.208 -10.683 3.571 1.00 90.50 80 PHE A CA 1
ATOM 600 C C . PHE A 1 80 ? -0.968 -12.175 3.811 1.00 90.50 80 PHE A C 1
ATOM 602 O O . PHE A 1 80 ? -1.223 -12.643 4.917 1.00 90.50 80 PHE A O 1
ATOM 609 N N . HIS A 1 81 ? -0.459 -12.932 2.830 1.00 88.94 81 HIS A N 1
ATOM 610 C CA . HIS A 1 81 ? -0.260 -14.375 3.017 1.00 88.94 81 HIS A CA 1
ATOM 611 C C . HIS A 1 81 ? 0.771 -14.686 4.121 1.00 88.94 81 HIS A C 1
ATOM 613 O O . HIS A 1 81 ? 0.597 -15.633 4.876 1.00 88.94 81 HIS A O 1
ATOM 619 N N . ASN A 1 82 ? 1.805 -13.844 4.255 1.00 84.38 82 ASN A N 1
ATOM 620 C CA . ASN A 1 82 ? 2.826 -13.945 5.307 1.00 84.38 82 ASN A CA 1
ATOM 621 C C . ASN A 1 82 ? 2.495 -13.122 6.562 1.00 84.38 82 ASN A C 1
ATOM 623 O O . ASN A 1 82 ? 3.292 -13.069 7.501 1.00 84.38 82 ASN A O 1
ATOM 627 N N . ALA A 1 83 ? 1.362 -12.416 6.583 1.00 86.25 83 ALA A N 1
ATOM 628 C CA . ALA A 1 83 ? 0.959 -11.685 7.775 1.00 86.25 83 ALA A CA 1
ATOM 629 C C . ALA A 1 83 ? 0.525 -12.686 8.852 1.00 86.25 83 ALA A C 1
ATOM 631 O O . ALA A 1 83 ? -0.130 -13.679 8.557 1.00 86.25 83 ALA A O 1
ATOM 632 N N . ARG A 1 84 ? 0.824 -12.407 10.124 1.00 85.69 84 ARG A N 1
ATOM 633 C CA . ARG A 1 84 ? 0.499 -13.334 11.226 1.00 85.69 84 ARG A CA 1
ATOM 634 C C . ARG A 1 84 ? -1.001 -13.626 11.392 1.00 85.69 84 ARG A C 1
ATOM 636 O O . ARG A 1 84 ? -1.339 -14.684 11.900 1.00 85.69 84 ARG A O 1
ATOM 643 N N . LEU A 1 85 ? -1.882 -12.705 10.991 1.00 83.38 85 LEU A N 1
ATOM 644 C CA . LEU A 1 85 ? -3.340 -12.914 10.989 1.00 83.38 85 LEU A CA 1
ATOM 645 C C . LEU A 1 85 ? -3.854 -13.605 9.719 1.00 83.38 85 LEU A C 1
ATOM 647 O O . LEU A 1 85 ? -5.033 -13.936 9.652 1.00 83.38 85 LEU A O 1
ATOM 651 N N . GLY A 1 86 ? -3.003 -13.784 8.709 1.00 88.69 86 GLY A N 1
ATOM 652 C CA . GLY A 1 86 ? -3.428 -14.169 7.371 1.00 88.69 86 GLY A CA 1
ATOM 653 C C . GLY A 1 86 ? -4.174 -13.055 6.632 1.00 88.69 86 GLY A C 1
ATOM 654 O O . GLY A 1 86 ? -4.278 -11.909 7.085 1.00 88.69 86 GLY A O 1
ATOM 655 N N . CYS A 1 87 ? -4.674 -13.394 5.446 1.00 90.50 87 CYS A N 1
ATOM 656 C CA . CYS A 1 87 ? -5.501 -12.498 4.648 1.00 90.50 87 CYS A CA 1
ATOM 657 C C . CYS A 1 87 ? -6.906 -12.377 5.264 1.00 90.50 87 CYS A C 1
ATOM 659 O O . CYS A 1 87 ? -7.537 -13.407 5.504 1.00 90.50 87 CYS A O 1
ATOM 661 N N . PRO A 1 88 ? -7.455 -11.158 5.441 1.00 86.75 88 PRO A N 1
ATOM 662 C CA . PRO A 1 88 ? -8.798 -10.979 6.001 1.00 86.75 88 PRO A CA 1
ATOM 663 C C . PRO A 1 88 ? -9.908 -11.576 5.123 1.00 86.75 88 PRO A C 1
ATOM 665 O O . PRO A 1 88 ? -10.984 -11.873 5.623 1.00 86.75 88 PRO A O 1
ATOM 668 N N . ARG A 1 89 ? -9.651 -11.777 3.823 1.00 89.38 89 ARG A N 1
ATOM 669 C CA . ARG A 1 89 ? -10.604 -12.403 2.896 1.00 89.38 89 ARG A CA 1
ATOM 670 C C . ARG A 1 89 ? -10.600 -13.935 2.963 1.00 89.38 89 ARG A C 1
ATOM 672 O O . ARG A 1 89 ? -11.485 -14.544 2.371 1.00 89.38 89 ARG A O 1
ATOM 679 N N . GLY A 1 90 ? -9.630 -14.556 3.645 1.00 90.31 90 GLY A N 1
ATOM 680 C CA . GLY A 1 90 ? -9.514 -16.016 3.733 1.00 90.31 90 GLY A CA 1
ATOM 681 C C . GLY A 1 90 ? -9.566 -16.684 2.354 1.00 90.31 90 GLY A C 1
ATOM 682 O O . GLY A 1 90 ? -8.859 -16.263 1.437 1.00 90.31 90 GLY A O 1
ATOM 683 N N . ASP A 1 91 ? -10.451 -17.667 2.199 1.00 88.81 91 ASP A N 1
ATOM 684 C CA . ASP A 1 91 ? -10.642 -18.430 0.956 1.00 88.81 91 ASP A CA 1
ATOM 685 C C . ASP A 1 91 ? -11.322 -17.625 -0.164 1.00 88.81 91 ASP A C 1
ATOM 687 O O . ASP A 1 91 ? -11.219 -17.976 -1.336 1.00 88.81 91 ASP A O 1
ATOM 691 N N . ALA A 1 92 ? -11.977 -16.505 0.166 1.00 89.88 92 ALA A N 1
ATOM 692 C CA . ALA A 1 92 ? -12.546 -15.585 -0.823 1.00 89.88 92 ALA A CA 1
ATOM 693 C C . ALA A 1 92 ? -11.488 -14.639 -1.425 1.00 89.88 92 ALA A C 1
ATOM 695 O O . ALA A 1 92 ? -11.804 -13.745 -2.219 1.00 89.88 92 ALA A O 1
ATOM 696 N N . CYS A 1 93 ? -10.219 -14.776 -1.029 1.00 89.88 93 CYS A N 1
ATOM 697 C CA . CYS A 1 93 ? -9.138 -13.987 -1.588 1.00 89.88 93 CYS A CA 1
ATOM 698 C C . CYS A 1 93 ? -8.855 -14.398 -3.040 1.00 89.88 93 CYS A C 1
ATOM 700 O O . CYS A 1 93 ? -8.434 -15.512 -3.322 1.00 89.88 93 CYS A O 1
ATOM 702 N N . ARG A 1 94 ? -8.981 -13.446 -3.969 1.00 89.75 94 ARG A N 1
ATOM 703 C CA . ARG A 1 94 ? -8.618 -13.620 -5.388 1.00 89.75 94 ARG A CA 1
ATOM 704 C C . ARG A 1 94 ? -7.107 -13.661 -5.669 1.00 89.75 94 ARG A C 1
ATOM 706 O O . ARG A 1 94 ? -6.698 -13.577 -6.822 1.00 89.75 94 ARG A O 1
ATOM 713 N N . TYR A 1 95 ? -6.272 -13.686 -4.635 1.00 89.62 95 TYR A N 1
ATOM 714 C CA . TYR A 1 95 ? -4.814 -13.688 -4.749 1.00 89.62 95 TYR A CA 1
ATOM 715 C C . TYR A 1 95 ? -4.256 -14.956 -4.118 1.00 89.62 95 TYR A C 1
ATOM 717 O O . TYR A 1 95 ? -4.801 -15.476 -3.151 1.00 89.62 95 TYR A O 1
ATOM 725 N N . CYS A 1 96 ? -3.147 -15.453 -4.652 1.00 88.88 96 CYS A N 1
ATOM 726 C CA . CYS A 1 96 ? -2.639 -16.762 -4.266 1.00 88.88 96 CYS A CA 1
ATOM 727 C C . CYS A 1 96 ? -1.948 -16.717 -2.890 1.00 88.88 96 CYS A C 1
ATOM 729 O O . CYS A 1 96 ? -1.116 -15.840 -2.637 1.00 88.88 96 CYS A O 1
ATOM 731 N N . HIS A 1 97 ? -2.290 -17.667 -2.016 1.00 89.62 97 HIS A N 1
ATOM 732 C CA . HIS A 1 97 ? -1.703 -17.832 -0.677 1.00 89.62 97 HIS A CA 1
ATOM 733 C C . HIS A 1 97 ? -0.567 -18.866 -0.625 1.00 89.62 97 HIS A C 1
ATOM 735 O O . HIS A 1 97 ? 0.218 -18.854 0.317 1.00 89.62 97 HIS A O 1
ATOM 741 N N . GLU A 1 98 ? -0.447 -19.712 -1.648 1.00 82.94 98 GLU A N 1
ATOM 742 C CA . GLU A 1 98 ? 0.536 -20.798 -1.746 1.00 82.94 98 GLU A CA 1
ATOM 743 C C . GLU A 1 98 ? 1.668 -20.436 -2.716 1.00 82.94 98 GLU A C 1
ATOM 745 O O . GLU A 1 98 ? 1.930 -21.139 -3.689 1.00 82.94 98 GLU A O 1
ATOM 750 N N . HIS A 1 99 ? 2.319 -19.294 -2.487 1.00 73.62 99 HIS A N 1
ATOM 751 C CA . HIS A 1 99 ? 3.536 -18.960 -3.219 1.00 73.62 99 HIS A CA 1
ATOM 752 C C . HIS A 1 99 ? 4.766 -19.175 -2.365 1.00 73.62 99 HIS A C 1
ATOM 754 O O . HIS A 1 99 ? 4.980 -18.469 -1.375 1.00 73.62 99 HIS A O 1
ATOM 760 N N . ASP A 1 100 ? 5.647 -20.035 -2.859 1.00 71.44 100 ASP A N 1
ATOM 761 C CA . ASP A 1 100 ? 7.049 -19.969 -2.501 1.00 71.44 100 ASP A CA 1
ATOM 762 C C . ASP A 1 100 ? 7.609 -18.690 -3.125 1.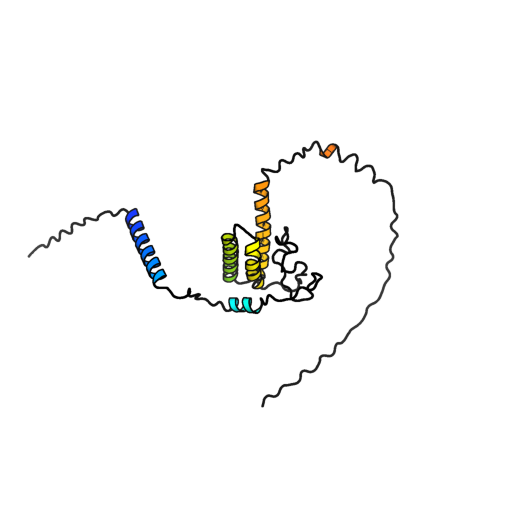00 71.44 100 ASP A C 1
ATOM 764 O O . ASP A 1 100 ? 7.878 -18.614 -4.328 1.00 71.44 100 ASP A O 1
ATOM 768 N N . ILE A 1 101 ? 7.732 -17.632 -2.318 1.00 68.81 101 ILE A N 1
ATOM 769 C CA . ILE A 1 101 ? 8.500 -16.450 -2.709 1.00 68.81 101 ILE A CA 1
ATOM 770 C C . ILE A 1 101 ? 9.946 -16.929 -2.812 1.00 68.81 101 ILE A C 1
ATOM 772 O O . ILE A 1 101 ? 10.665 -16.966 -1.814 1.00 68.81 101 ILE A O 1
ATOM 776 N N . GLY A 1 102 ? 10.335 -17.365 -4.013 1.00 64.88 102 GLY A N 1
ATOM 777 C CA . GLY A 1 102 ? 11.664 -17.891 -4.286 1.00 64.88 102 GLY A CA 1
ATOM 778 C C . GLY A 1 102 ? 12.716 -16.947 -3.716 1.00 64.88 102 GLY A C 1
ATOM 779 O O . GLY A 1 102 ? 12.706 -15.746 -4.000 1.00 64.88 102 GLY A O 1
ATOM 780 N N . ALA A 1 103 ? 13.608 -17.486 -2.888 1.00 64.75 103 ALA A N 1
ATOM 781 C CA . ALA A 1 103 ? 14.615 -16.734 -2.139 1.00 64.75 103 ALA A CA 1
ATOM 782 C C . ALA A 1 103 ? 15.670 -16.045 -3.033 1.00 64.75 103 ALA A C 1
ATOM 784 O O . ALA A 1 103 ? 16.589 -15.393 -2.538 1.00 64.75 103 ALA A O 1
ATOM 785 N N . ASP A 1 104 ? 15.544 -16.159 -4.353 1.00 66.88 104 ASP A N 1
ATOM 786 C CA . ASP A 1 104 ? 16.667 -16.026 -5.273 1.00 66.88 104 ASP A CA 1
ATOM 787 C C . ASP A 1 104 ? 17.021 -14.593 -5.657 1.00 66.88 104 ASP A C 1
ATOM 789 O O . ASP A 1 104 ? 18.004 -14.371 -6.366 1.00 66.88 104 ASP A O 1
ATOM 793 N N . ARG A 1 105 ? 16.269 -13.580 -5.210 1.00 76.56 105 ARG A N 1
ATOM 794 C CA . ARG A 1 105 ? 16.607 -12.188 -5.536 1.00 76.56 105 ARG A CA 1
ATOM 795 C C . ARG A 1 105 ? 16.508 -11.283 -4.327 1.00 76.56 105 ARG A C 1
ATOM 797 O O . ARG A 1 105 ? 15.420 -10.922 -3.890 1.00 76.56 105 ARG A O 1
ATOM 804 N N . VAL A 1 106 ? 17.675 -10.831 -3.859 1.00 77.94 106 VAL A N 1
ATOM 805 C CA . VAL A 1 106 ? 17.776 -9.675 -2.964 1.00 77.94 106 VAL A CA 1
ATOM 806 C C . VAL A 1 106 ? 17.150 -8.483 -3.695 1.00 77.94 106 VAL A C 1
ATOM 808 O O . VAL A 1 106 ? 17.691 -8.039 -4.714 1.00 77.94 106 VAL A O 1
ATOM 811 N N . PRO A 1 107 ? 16.006 -7.960 -3.229 1.00 81.62 107 PRO A N 1
ATOM 812 C CA . PRO A 1 107 ? 15.296 -6.920 -3.953 1.00 81.62 107 PRO A CA 1
ATOM 813 C C . PRO A 1 107 ? 16.153 -5.661 -4.024 1.00 81.62 107 PRO A C 1
ATOM 815 O O . PRO A 1 107 ? 16.726 -5.231 -3.017 1.00 81.62 107 PRO A O 1
ATOM 818 N N . HIS A 1 108 ? 16.208 -5.020 -5.193 1.00 88.69 108 HIS A N 1
ATOM 819 C CA . HIS A 1 108 ? 16.859 -3.721 -5.304 1.00 88.69 108 HIS A CA 1
ATOM 820 C C . HIS A 1 108 ? 16.186 -2.727 -4.349 1.00 88.69 108 HIS A C 1
ATOM 822 O O . HIS A 1 108 ? 14.982 -2.476 -4.431 1.00 88.69 108 HIS A O 1
ATOM 828 N N . ARG A 1 109 ? 16.966 -2.145 -3.433 1.00 92.50 109 ARG A N 1
ATOM 829 C CA . ARG A 1 109 ? 16.462 -1.183 -2.451 1.00 92.50 109 ARG A CA 1
ATOM 830 C C . ARG A 1 109 ? 16.039 0.111 -3.161 1.00 92.50 109 ARG A C 1
ATOM 832 O O . ARG A 1 109 ? 16.908 0.827 -3.655 1.00 92.50 109 ARG A O 1
ATOM 839 N N . PRO A 1 110 ? 14.753 0.507 -3.132 1.00 94.62 110 PRO A N 1
ATOM 840 C CA . PRO A 1 110 ? 14.312 1.720 -3.816 1.00 94.62 110 PRO A CA 1
ATOM 841 C C . PRO A 1 110 ? 14.958 2.984 -3.241 1.00 94.62 110 PRO A C 1
ATOM 843 O O . PRO A 1 110 ? 15.279 3.044 -2.047 1.00 94.62 110 PRO A O 1
ATOM 846 N N . ARG A 1 111 ? 15.083 4.033 -4.064 1.00 96.38 111 ARG A N 1
ATOM 847 C CA . ARG A 1 111 ? 15.586 5.356 -3.644 1.00 96.38 111 ARG A CA 1
ATOM 848 C C . ARG A 1 111 ? 14.733 5.959 -2.518 1.00 96.38 111 ARG A C 1
ATOM 850 O O . ARG A 1 111 ? 13.539 5.685 -2.408 1.00 96.38 111 ARG A O 1
ATOM 857 N N . LYS A 1 112 ? 15.336 6.820 -1.686 1.00 96.50 112 LYS A N 1
ATOM 858 C CA . LYS A 1 112 ? 14.679 7.441 -0.514 1.00 96.50 112 LYS A CA 1
ATOM 859 C C . LYS A 1 112 ? 13.373 8.160 -0.877 1.00 96.50 112 LYS A C 1
ATOM 861 O O . LYS A 1 112 ? 12.372 7.958 -0.197 1.00 96.50 112 LYS A O 1
ATOM 866 N N . THR A 1 113 ? 13.377 8.937 -1.959 1.00 97.06 113 THR A N 1
ATOM 867 C CA . THR A 1 113 ? 12.204 9.674 -2.457 1.00 97.06 113 THR A CA 1
ATOM 868 C C . THR A 1 113 ? 11.048 8.740 -2.811 1.00 97.06 113 THR A C 1
ATOM 870 O O . THR A 1 113 ? 9.928 8.951 -2.351 1.00 97.06 113 THR A O 1
ATOM 873 N N . LEU A 1 114 ? 11.332 7.656 -3.541 1.00 94.69 114 LEU A N 1
ATOM 874 C CA . LEU A 1 114 ? 10.338 6.645 -3.904 1.00 94.69 114 LEU A CA 1
ATOM 875 C C . LEU A 1 114 ? 9.792 5.919 -2.668 1.00 94.69 114 LEU A C 1
ATOM 877 O O . LEU A 1 114 ? 8.581 5.768 -2.542 1.00 94.69 114 LEU A O 1
ATOM 881 N N . ARG A 1 115 ? 10.649 5.554 -1.704 1.00 96.00 115 ARG A N 1
ATOM 882 C CA . ARG A 1 115 ? 10.188 4.962 -0.435 1.00 96.00 115 ARG A CA 1
ATOM 883 C C . ARG A 1 115 ? 9.239 5.892 0.319 1.00 96.00 115 ARG A C 1
ATOM 885 O O . ARG A 1 115 ? 8.211 5.435 0.801 1.00 96.00 115 ARG A O 1
ATOM 892 N N . HIS A 1 116 ? 9.557 7.185 0.415 1.00 96.50 116 HIS A N 1
ATOM 893 C CA . HIS A 1 116 ? 8.681 8.162 1.075 1.00 96.50 116 HIS A CA 1
ATOM 894 C C . HIS A 1 116 ? 7.350 8.335 0.334 1.00 96.50 116 HIS A C 1
ATOM 896 O O . HIS A 1 116 ? 6.317 8.514 0.972 1.00 96.50 116 HIS A O 1
ATOM 902 N N . LYS A 1 117 ? 7.355 8.272 -1.004 1.00 96.44 117 LYS A N 1
ATOM 903 C CA . LYS A 1 117 ? 6.128 8.296 -1.810 1.00 96.44 117 LYS A CA 1
ATOM 904 C C . LYS A 1 117 ? 5.261 7.063 -1.543 1.00 96.44 117 LYS A C 1
ATOM 906 O O . LYS A 1 117 ? 4.088 7.220 -1.239 1.00 96.44 117 LYS A O 1
ATOM 911 N N . ILE A 1 118 ? 5.853 5.868 -1.564 1.00 95.94 118 ILE A N 1
ATOM 912 C CA . ILE A 1 118 ? 5.149 4.611 -1.264 1.00 95.94 118 ILE A CA 1
ATOM 913 C C . ILE A 1 118 ? 4.534 4.649 0.138 1.00 95.94 118 ILE A C 1
ATOM 915 O O . ILE A 1 118 ? 3.363 4.323 0.284 1.00 95.94 118 ILE A O 1
ATOM 919 N N . LYS A 1 119 ? 5.294 5.089 1.152 1.00 96.12 119 LYS A N 1
ATOM 920 C CA . LYS A 1 119 ? 4.788 5.210 2.528 1.00 96.12 119 LYS A CA 1
ATOM 921 C C . LYS A 1 119 ? 3.586 6.146 2.620 1.00 96.12 119 LYS A C 1
ATOM 923 O O . LYS A 1 119 ? 2.555 5.739 3.134 1.00 96.12 119 LYS A O 1
ATOM 928 N N . ARG A 1 120 ? 3.698 7.358 2.060 1.00 96.12 120 ARG A N 1
ATOM 929 C CA . ARG A 1 120 ? 2.594 8.330 2.049 1.00 96.12 120 ARG A CA 1
ATOM 930 C C . ARG A 1 120 ? 1.355 7.777 1.351 1.00 96.12 120 ARG A C 1
ATOM 932 O O . ARG A 1 120 ? 0.269 7.915 1.887 1.00 96.12 120 ARG A O 1
ATOM 939 N N . ASN A 1 121 ? 1.520 7.118 0.203 1.00 95.44 121 ASN A N 1
ATOM 940 C CA . ASN A 1 121 ? 0.397 6.524 -0.523 1.00 95.44 121 ASN A CA 1
ATOM 941 C C . ASN A 1 121 ? -0.270 5.395 0.276 1.00 95.44 121 ASN A C 1
ATOM 943 O O . ASN A 1 121 ? -1.491 5.328 0.328 1.00 95.44 121 ASN A O 1
ATOM 947 N N . ALA A 1 122 ? 0.520 4.522 0.904 1.00 93.31 122 ALA A N 1
ATOM 948 C CA . ALA A 1 122 ? 0.003 3.446 1.744 1.00 93.31 122 ALA A CA 1
ATOM 949 C C . ALA A 1 122 ? -0.760 3.986 2.964 1.00 93.31 122 ALA A C 1
ATOM 951 O O . ALA A 1 122 ? -1.864 3.535 3.246 1.00 93.31 122 ALA A O 1
ATOM 952 N N . GLU A 1 123 ? -0.194 4.967 3.669 1.00 92.50 123 GLU A N 1
ATOM 953 C CA . GLU A 1 123 ? -0.837 5.606 4.822 1.00 92.50 123 GLU A CA 1
ATOM 954 C C . GLU A 1 123 ? -2.121 6.344 4.424 1.00 92.50 123 GLU A C 1
ATOM 956 O O . GLU A 1 123 ? -3.116 6.249 5.131 1.00 92.50 123 GLU A O 1
ATOM 961 N N . ASP A 1 124 ? -2.121 7.046 3.290 1.00 92.94 124 ASP A N 1
ATOM 962 C CA . ASP A 1 124 ? -3.299 7.738 2.759 1.00 92.94 124 ASP A CA 1
ATOM 963 C C . ASP A 1 124 ? -4.412 6.751 2.374 1.00 92.94 124 ASP A C 1
ATOM 965 O O . ASP A 1 124 ? -5.563 6.949 2.754 1.00 92.94 124 ASP A O 1
ATOM 969 N N . LEU A 1 125 ? -4.077 5.633 1.717 1.00 92.50 125 LEU A N 1
ATOM 970 C CA . LEU A 1 125 ? -5.036 4.549 1.475 1.00 92.50 125 LEU A CA 1
ATOM 971 C C . LEU A 1 125 ? -5.610 4.018 2.794 1.00 92.50 125 LEU A C 1
ATOM 973 O O . LEU A 1 125 ? -6.823 3.931 2.942 1.00 92.50 125 LEU A O 1
ATOM 977 N N . LEU A 1 126 ? -4.771 3.724 3.785 1.00 88.88 126 LEU A N 1
ATOM 978 C CA . LEU A 1 126 ? -5.252 3.222 5.074 1.00 88.88 126 LEU A CA 1
ATOM 979 C C . LEU A 1 126 ? -6.152 4.233 5.804 1.00 88.88 126 LEU A C 1
ATOM 981 O O . LEU A 1 126 ? -7.173 3.828 6.350 1.00 88.88 126 LEU A O 1
ATOM 985 N N . ARG A 1 127 ? -5.829 5.533 5.760 1.00 89.44 127 ARG A N 1
ATOM 986 C CA . ARG A 1 127 ? -6.652 6.604 6.355 1.00 89.44 127 ARG A CA 1
ATOM 987 C C . ARG A 1 127 ? -8.006 6.759 5.670 1.00 89.44 127 ARG A C 1
ATOM 989 O O . ARG A 1 127 ? -9.032 6.886 6.327 1.00 89.44 127 ARG A O 1
ATOM 996 N N . ARG A 1 128 ? -8.041 6.737 4.335 1.00 88.00 128 ARG A N 1
ATOM 997 C CA . ARG A 1 128 ? -9.296 6.900 3.574 1.00 88.00 128 ARG A CA 1
ATOM 998 C C . ARG A 1 128 ? -10.309 5.798 3.858 1.00 88.00 128 ARG A C 1
ATOM 1000 O O . ARG A 1 128 ? -11.508 6.015 3.712 1.00 88.00 128 ARG A O 1
ATOM 1007 N N . PHE A 1 129 ? -9.828 4.621 4.235 1.00 81.94 129 PHE A N 1
ATOM 1008 C CA . PHE A 1 129 ? -10.644 3.430 4.403 1.00 81.94 129 PHE A CA 1
ATOM 1009 C C . PHE A 1 129 ? -10.579 2.871 5.828 1.00 81.94 129 PHE A C 1
ATOM 1011 O O . PHE A 1 129 ? -10.742 1.665 6.017 1.00 81.94 129 PHE A O 1
ATOM 1018 N N . GLU A 1 130 ? -10.417 3.744 6.829 1.00 75.19 130 GLU A N 1
ATOM 1019 C CA . GLU A 1 130 ? -10.406 3.409 8.266 1.00 75.19 130 GLU A CA 1
ATOM 1020 C C . GLU A 1 130 ? -11.582 2.510 8.709 1.00 75.19 130 GLU A C 1
ATOM 1022 O O . GLU A 1 130 ? -11.493 1.829 9.726 1.00 75.19 130 GLU A O 1
ATOM 1027 N N . VAL A 1 131 ? -12.660 2.446 7.919 1.00 65.62 131 VAL A N 1
ATOM 1028 C CA . VAL A 1 131 ? -13.875 1.668 8.197 1.00 65.62 131 VAL A CA 1
ATOM 1029 C C . VAL A 1 131 ? -13.859 0.246 7.598 1.00 65.62 131 VAL A C 1
ATOM 1031 O O . VAL A 1 131 ? -14.627 -0.600 8.049 1.00 65.62 131 VAL A O 1
ATOM 1034 N N . SER A 1 132 ? -13.027 -0.075 6.594 1.00 73.44 132 SER A N 1
ATOM 1035 C CA . SER A 1 132 ? -13.046 -1.415 5.972 1.00 73.44 132 SER A CA 1
ATOM 1036 C C . SER A 1 132 ? -11.721 -1.801 5.290 1.00 73.44 132 SER A C 1
ATOM 1038 O O . SER A 1 132 ? -11.486 -1.415 4.139 1.00 73.44 132 SER A O 1
ATOM 1040 N N . PRO A 1 133 ? -10.871 -2.627 5.936 1.00 69.56 133 PRO A N 1
ATOM 1041 C CA . PRO A 1 133 ? -9.612 -3.097 5.348 1.00 69.56 133 PRO A CA 1
ATOM 1042 C C . PRO A 1 133 ? -9.829 -3.979 4.108 1.00 69.56 133 PRO A C 1
ATOM 1044 O O . PRO A 1 133 ? -8.993 -4.009 3.206 1.00 69.56 133 PRO A O 1
ATOM 1047 N N . GLU A 1 134 ? -10.979 -4.650 4.018 1.00 75.56 134 GLU A N 1
ATOM 1048 C CA . GLU A 1 134 ? -11.354 -5.474 2.867 1.00 75.56 134 GLU A CA 1
ATOM 1049 C C . GLU A 1 134 ? -11.477 -4.655 1.583 1.00 75.56 134 GLU A C 1
ATOM 1051 O O . GLU A 1 134 ? -11.097 -5.144 0.519 1.00 75.56 134 GLU A O 1
ATOM 1056 N N . ARG A 1 135 ? -11.959 -3.408 1.665 1.00 81.12 135 ARG A N 1
ATOM 1057 C CA . ARG A 1 135 ? -12.095 -2.528 0.493 1.00 81.12 135 ARG A CA 1
ATOM 1058 C C . ARG A 1 135 ? -10.744 -2.038 -0.021 1.00 81.12 135 ARG A C 1
ATOM 1060 O O . ARG A 1 135 ? -10.571 -1.888 -1.224 1.00 81.12 135 ARG A O 1
ATOM 1067 N N . VAL A 1 136 ? -9.775 -1.842 0.873 1.00 91.44 136 VAL A N 1
ATOM 1068 C CA . VAL A 1 136 ? -8.420 -1.377 0.511 1.00 91.44 136 VAL A CA 1
ATOM 1069 C C . VAL A 1 136 ? -7.545 -2.499 -0.003 1.00 91.44 136 VAL A C 1
ATOM 1071 O O . VAL A 1 136 ? -6.520 -2.231 -0.619 1.00 91.44 136 VAL A O 1
ATOM 1074 N N . HIS A 1 137 ? -7.907 -3.747 0.283 1.00 90.94 137 HIS A N 1
ATOM 1075 C CA . HIS A 1 137 ? -7.070 -4.901 -0.010 1.00 90.94 137 HIS A CA 1
ATOM 1076 C C . HIS A 1 137 ? -6.592 -4.904 -1.468 1.00 90.94 137 HIS A C 1
ATOM 1078 O O . HIS A 1 137 ? -5.410 -5.106 -1.725 1.00 90.94 137 HIS A O 1
ATOM 1084 N N . ASP A 1 138 ? -7.483 -4.619 -2.417 1.00 91.38 138 ASP A N 1
ATOM 1085 C CA . ASP A 1 138 ? -7.147 -4.589 -3.841 1.00 91.38 138 ASP A CA 1
ATOM 1086 C C . ASP A 1 138 ? -6.236 -3.412 -4.213 1.00 91.38 138 ASP A C 1
ATOM 1088 O O . ASP A 1 138 ? -5.254 -3.598 -4.927 1.00 91.38 138 ASP A O 1
ATOM 1092 N N . GLU A 1 139 ? -6.495 -2.223 -3.670 1.00 93.12 139 GLU A N 1
ATOM 1093 C CA . GLU A 1 139 ? -5.666 -1.029 -3.889 1.00 93.12 139 GLU A CA 1
ATOM 1094 C C . GLU A 1 139 ? -4.256 -1.197 -3.303 1.00 93.12 139 GLU A C 1
ATOM 1096 O O . GLU A 1 139 ? -3.249 -0.855 -3.931 1.00 93.12 139 GLU A O 1
ATOM 1101 N N . LEU A 1 140 ? -4.159 -1.793 -2.111 1.00 93.94 140 LEU A N 1
ATOM 1102 C CA . LEU A 1 140 ? -2.883 -2.144 -1.491 1.00 93.94 140 LEU A CA 1
ATOM 1103 C C . LEU A 1 140 ? -2.143 -3.196 -2.310 1.00 93.94 140 LEU A C 1
ATOM 1105 O O . LEU A 1 140 ? -0.925 -3.104 -2.459 1.00 93.94 140 LEU A O 1
ATOM 1109 N N . GLN A 1 141 ? -2.864 -4.162 -2.877 1.00 93.81 141 GLN A N 1
ATOM 1110 C CA . GLN A 1 141 ? -2.272 -5.176 -3.736 1.00 93.81 141 GLN A CA 1
ATOM 1111 C C . GLN A 1 141 ? -1.730 -4.575 -5.041 1.00 93.81 141 GLN A C 1
ATOM 1113 O O . GLN A 1 141 ? -0.661 -4.978 -5.506 1.00 93.81 141 GLN A O 1
ATOM 1118 N N . VAL A 1 142 ? -2.422 -3.591 -5.622 1.00 92.62 142 VAL A N 1
ATOM 1119 C CA . VAL A 1 142 ? -1.940 -2.839 -6.792 1.00 92.62 142 VAL A CA 1
ATOM 1120 C C . VAL A 1 142 ? -0.687 -2.035 -6.440 1.00 92.62 142 VAL A C 1
ATOM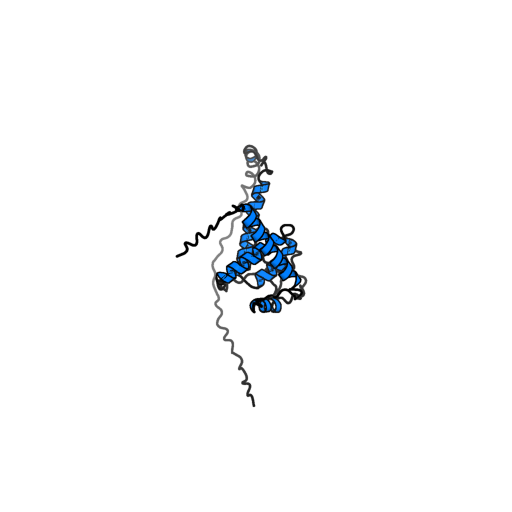 1122 O O . VAL A 1 142 ? 0.303 -2.078 -7.175 1.00 92.62 142 VAL A O 1
ATOM 1125 N N . LEU A 1 143 ? -0.678 -1.355 -5.289 1.00 93.31 143 LEU A N 1
ATOM 1126 C CA . LEU A 1 143 ? 0.499 -0.625 -4.807 1.00 93.31 143 LEU A CA 1
ATOM 1127 C C . LEU A 1 143 ? 1.698 -1.563 -4.572 1.00 93.31 143 LEU A C 1
ATOM 1129 O O . LEU A 1 143 ? 2.835 -1.215 -4.904 1.00 93.31 143 LEU A O 1
ATOM 1133 N N . ALA A 1 144 ? 1.442 -2.743 -4.008 1.00 93.31 144 ALA A N 1
ATOM 1134 C CA . ALA A 1 144 ? 2.449 -3.742 -3.671 1.00 93.31 144 ALA A CA 1
ATOM 1135 C C . ALA A 1 144 ? 3.066 -4.416 -4.903 1.00 93.31 144 ALA A C 1
ATOM 1137 O O . ALA A 1 144 ? 4.277 -4.640 -4.930 1.00 93.31 144 ALA A O 1
ATOM 1138 N N . ALA A 1 145 ? 2.274 -4.670 -5.946 1.00 90.38 145 ALA A N 1
ATOM 1139 C CA . ALA A 1 145 ? 2.754 -5.315 -7.168 1.00 90.38 145 ALA A CA 1
ATOM 1140 C C . ALA A 1 145 ? 3.876 -4.532 -7.870 1.00 90.38 145 ALA A C 1
ATOM 1142 O O . ALA A 1 145 ? 4.751 -5.126 -8.492 1.00 90.38 145 ALA A O 1
ATOM 1143 N N . GLY A 1 146 ? 3.892 -3.202 -7.732 1.00 87.00 146 GLY A N 1
ATOM 1144 C CA . GLY A 1 146 ? 4.941 -2.361 -8.309 1.00 87.00 146 GLY A CA 1
ATOM 1145 C C . GLY A 1 146 ? 6.228 -2.274 -7.480 1.00 87.00 146 GLY A C 1
ATOM 1146 O O . GLY A 1 146 ? 7.193 -1.651 -7.928 1.00 87.00 146 GLY A O 1
ATOM 1147 N N . SER A 1 147 ? 6.266 -2.805 -6.249 1.00 91.81 147 SER A N 1
ATOM 1148 C CA . SER A 1 147 ? 7.419 -2.620 -5.360 1.00 91.81 147 SER A CA 1
ATOM 1149 C C . SER A 1 147 ? 7.492 -3.628 -4.212 1.00 91.81 147 SER A C 1
ATOM 1151 O O . SER A 1 147 ? 6.692 -3.589 -3.278 1.00 91.81 147 SER A O 1
ATOM 1153 N N . GLN A 1 148 ? 8.577 -4.408 -4.161 1.00 91.00 148 GLN A N 1
ATOM 1154 C CA . GLN A 1 148 ? 8.869 -5.287 -3.019 1.00 91.00 148 GLN A CA 1
ATOM 1155 C C . GLN A 1 148 ? 8.998 -4.521 -1.690 1.00 91.00 148 GLN A C 1
ATOM 1157 O O . GLN A 1 148 ? 8.689 -5.040 -0.620 1.00 91.00 148 GLN A O 1
ATOM 1162 N N . PHE A 1 149 ? 9.431 -3.256 -1.734 1.00 93.69 149 PHE A N 1
ATOM 1163 C CA . PHE A 1 149 ? 9.452 -2.417 -0.535 1.00 93.69 149 PHE A CA 1
ATOM 1164 C C . PHE A 1 149 ? 8.038 -2.153 -0.008 1.00 93.69 149 PHE A C 1
ATOM 1166 O O . PHE A 1 149 ? 7.852 -2.142 1.206 1.00 93.69 149 PHE A O 1
ATOM 1173 N N . ALA A 1 150 ? 7.059 -1.949 -0.895 1.00 93.94 150 ALA A N 1
ATOM 1174 C CA . ALA A 1 150 ? 5.666 -1.773 -0.497 1.00 93.94 150 ALA A CA 1
ATOM 1175 C C . ALA A 1 150 ? 5.121 -3.051 0.157 1.00 93.94 150 ALA A C 1
ATOM 1177 O O . ALA A 1 150 ? 4.524 -2.951 1.225 1.00 93.94 150 ALA A O 1
ATOM 1178 N N . VAL A 1 151 ? 5.424 -4.229 -0.409 1.00 91.69 151 VAL A N 1
ATOM 1179 C CA . VAL A 1 151 ? 5.074 -5.538 0.180 1.00 91.69 151 VAL A CA 1
ATOM 1180 C C . VAL A 1 151 ? 5.576 -5.639 1.622 1.00 91.69 151 VAL A C 1
ATOM 1182 O O . VAL A 1 151 ? 4.788 -5.796 2.553 1.00 91.69 151 VAL A O 1
ATOM 1185 N N . ASN A 1 152 ? 6.885 -5.461 1.825 1.00 91.44 152 ASN A N 1
ATOM 1186 C CA . ASN A 1 152 ? 7.503 -5.599 3.145 1.00 91.44 152 ASN A CA 1
ATOM 1187 C C . ASN A 1 152 ? 7.008 -4.532 4.136 1.00 91.44 152 ASN A C 1
ATOM 1189 O O . ASN A 1 152 ? 6.829 -4.814 5.319 1.00 91.44 152 ASN A O 1
ATOM 1193 N N . PHE A 1 153 ? 6.792 -3.299 3.666 1.00 93.56 153 PHE A N 1
ATOM 1194 C CA . PHE A 1 153 ? 6.288 -2.211 4.500 1.00 93.56 153 PHE A CA 1
ATOM 1195 C C . PHE A 1 153 ? 4.867 -2.494 4.998 1.00 93.56 153 PHE A C 1
ATOM 1197 O O . PHE A 1 153 ? 4.609 -2.376 6.194 1.00 93.56 153 PHE A O 1
ATOM 1204 N N . LEU A 1 154 ? 3.967 -2.906 4.103 1.00 92.62 154 LEU A N 1
ATOM 1205 C CA . LEU A 1 154 ? 2.575 -3.207 4.438 1.00 92.62 154 LEU A CA 1
ATOM 1206 C C . LEU A 1 154 ? 2.454 -4.459 5.317 1.00 92.62 154 LEU A C 1
ATOM 1208 O O . LEU A 1 154 ? 1.689 -4.443 6.280 1.00 92.62 154 LEU A O 1
ATOM 1212 N N . ALA A 1 155 ? 3.256 -5.498 5.065 1.00 89.00 155 ALA A N 1
ATOM 1213 C CA . ALA A 1 155 ? 3.338 -6.669 5.942 1.00 89.00 155 ALA A CA 1
ATOM 1214 C C . ALA A 1 155 ? 3.793 -6.291 7.368 1.00 89.00 155 ALA A C 1
ATOM 1216 O O . ALA A 1 155 ? 3.252 -6.789 8.361 1.00 89.00 155 ALA A O 1
ATOM 1217 N N . GLY A 1 156 ? 4.745 -5.355 7.478 1.00 90.12 156 GLY A N 1
ATOM 1218 C CA . GLY A 1 156 ? 5.169 -4.778 8.754 1.00 90.12 156 GLY A CA 1
ATOM 1219 C C . GLY A 1 156 ? 4.046 -4.012 9.457 1.00 90.12 156 GLY A C 1
ATOM 1220 O O . GLY A 1 156 ? 3.798 -4.247 10.636 1.00 90.12 156 GLY A O 1
ATOM 1221 N N . LEU A 1 157 ? 3.315 -3.154 8.736 1.00 89.06 157 LEU A N 1
ATOM 1222 C CA . LEU A 1 157 ? 2.181 -2.407 9.296 1.00 89.06 157 LEU A CA 1
ATOM 1223 C C . LEU A 1 157 ? 1.063 -3.325 9.801 1.00 89.06 157 LEU A C 1
ATOM 1225 O O . LEU A 1 157 ? 0.567 -3.123 10.910 1.00 89.06 157 LEU A O 1
ATOM 1229 N N . ALA A 1 158 ? 0.703 -4.347 9.021 1.00 84.56 158 ALA A N 1
ATOM 1230 C CA . ALA A 1 158 ? -0.302 -5.331 9.411 1.00 84.56 158 ALA A CA 1
ATOM 1231 C C . ALA A 1 158 ? 0.103 -6.073 10.695 1.00 84.56 158 ALA A C 1
ATOM 1233 O O . ALA A 1 158 ? -0.737 -6.330 11.553 1.00 84.56 158 ALA A O 1
ATOM 1234 N N . SER A 1 159 ? 1.397 -6.359 10.859 1.00 83.62 159 SER A N 1
ATOM 1235 C CA . SER A 1 159 ? 1.935 -6.990 12.070 1.00 83.62 159 SER A CA 1
ATOM 1236 C C . SER A 1 159 ? 1.914 -6.056 13.287 1.00 83.62 159 SER A C 1
ATOM 1238 O O . SER A 1 159 ? 1.704 -6.522 14.402 1.00 83.62 159 SER A O 1
ATOM 1240 N N . THR A 1 160 ? 2.099 -4.745 13.101 1.00 84.38 160 THR A N 1
ATOM 1241 C CA . THR A 1 160 ? 2.061 -3.765 14.203 1.00 84.38 160 THR A CA 1
ATOM 1242 C C . THR A 1 160 ? 0.637 -3.453 14.658 1.00 84.38 160 THR A C 1
ATOM 1244 O O . THR A 1 160 ? 0.378 -3.425 15.858 1.00 84.38 160 THR A O 1
ATOM 1247 N N . GLN A 1 161 ? -0.312 -3.257 13.733 1.00 74.69 161 GLN A N 1
ATOM 1248 C CA . GLN A 1 161 ? -1.713 -2.985 14.098 1.00 74.69 161 GLN A CA 1
ATOM 1249 C C . GLN A 1 161 ? -2.326 -4.112 14.942 1.00 74.69 161 GLN A C 1
ATOM 1251 O O . GLN A 1 161 ? -3.148 -3.854 15.817 1.00 74.69 161 GLN A O 1
ATOM 1256 N N . GLN A 1 162 ? -1.878 -5.350 14.732 1.00 63.78 162 GLN A N 1
ATOM 1257 C CA . GLN A 1 162 ? -2.264 -6.504 15.548 1.00 63.78 162 GLN A CA 1
ATOM 1258 C C . GLN A 1 162 ? -1.887 -6.371 17.020 1.00 63.78 162 GLN A C 1
ATOM 1260 O O . GLN A 1 162 ? -2.620 -6.855 17.881 1.00 63.78 162 GLN A O 1
ATOM 1265 N N . LEU A 1 163 ? -0.745 -5.750 17.312 1.00 55.47 163 LEU A N 1
ATOM 1266 C CA . LEU A 1 163 ? -0.302 -5.546 18.687 1.00 55.47 163 LEU A CA 1
ATOM 1267 C C . LEU A 1 163 ? -1.180 -4.486 19.357 1.00 55.47 163 LEU A C 1
ATOM 1269 O O . LEU A 1 163 ? -1.716 -4.731 20.433 1.00 55.47 163 LEU A O 1
ATOM 1273 N N . ASN A 1 164 ? -1.451 -3.385 18.655 1.00 64.81 164 ASN A N 1
ATOM 1274 C CA . ASN A 1 164 ? -2.256 -2.286 19.191 1.00 64.81 164 ASN A CA 1
ATOM 1275 C C . ASN A 1 164 ? -3.732 -2.680 19.395 1.00 64.81 164 ASN A C 1
ATOM 1277 O O . ASN A 1 164 ? -4.364 -2.251 20.355 1.00 64.81 164 ASN A O 1
ATOM 1281 N N . GLY A 1 165 ? -4.293 -3.527 18.523 1.00 58.00 165 GLY A N 1
ATOM 1282 C CA . GLY A 1 165 ? -5.664 -4.036 18.669 1.00 58.00 165 GLY A CA 1
ATOM 1283 C C . GLY A 1 165 ? -5.844 -5.063 19.796 1.00 58.00 165 GLY A C 1
ATOM 1284 O O . GLY A 1 165 ? -6.976 -5.345 20.187 1.00 58.00 165 GLY A O 1
ATOM 1285 N N . ARG A 1 166 ? -4.753 -5.633 20.328 1.00 49.06 166 ARG A N 1
ATOM 1286 C CA . ARG A 1 166 ? -4.800 -6.490 21.523 1.00 49.06 166 ARG A CA 1
ATOM 1287 C C . ARG A 1 166 ? -4.781 -5.684 22.816 1.00 49.06 166 ARG A C 1
ATOM 1289 O O . ARG A 1 166 ? -5.393 -6.125 23.782 1.00 49.06 166 ARG A O 1
ATOM 1296 N N . GLU A 1 167 ? -4.151 -4.513 22.831 1.00 50.97 167 GLU A N 1
ATOM 1297 C CA . GLU A 1 167 ? -4.102 -3.669 24.031 1.00 50.97 167 GLU A CA 1
ATOM 1298 C C . GLU A 1 167 ? -5.486 -3.110 24.390 1.00 50.97 167 GLU A C 1
ATOM 1300 O O . GLU A 1 167 ? -5.856 -3.131 25.556 1.00 50.97 167 GLU A O 1
ATOM 1305 N N . SER A 1 168 ? -6.326 -2.755 23.411 1.00 52.47 168 SER A N 1
ATOM 1306 C CA . SER A 1 168 ? -7.693 -2.272 23.688 1.00 52.47 168 SER A CA 1
ATOM 1307 C C . SER A 1 168 ? -8.700 -3.362 24.087 1.00 52.47 168 SER A C 1
ATOM 1309 O O . SER A 1 168 ? -9.816 -3.044 24.492 1.00 52.47 168 SER A O 1
ATOM 1311 N N . LYS A 1 169 ? -8.329 -4.647 23.991 1.00 46.00 169 LYS A N 1
ATOM 1312 C CA . LYS A 1 169 ? -9.113 -5.779 24.524 1.00 46.00 169 LYS A CA 1
ATOM 1313 C C . LYS A 1 169 ? -8.500 -6.406 25.778 1.00 46.00 169 LYS A C 1
ATOM 1315 O O . LYS A 1 169 ? -9.144 -7.263 26.381 1.00 46.00 169 LYS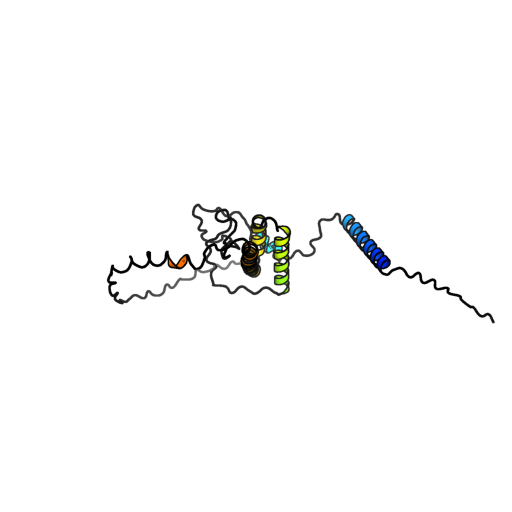 A O 1
ATOM 1320 N N . ALA A 1 170 ? -7.302 -5.986 26.186 1.00 49.56 170 ALA A N 1
ATOM 1321 C CA . ALA A 1 170 ? -6.668 -6.466 27.410 1.00 49.56 170 ALA A CA 1
ATOM 1322 C C . ALA A 1 170 ? -7.391 -5.980 28.682 1.00 49.56 170 ALA A C 1
ATOM 1324 O O . ALA A 1 170 ? -7.299 -6.650 29.701 1.00 49.56 170 ALA A O 1
ATOM 1325 N N . ASP A 1 171 ? -8.201 -4.918 28.598 1.00 49.78 171 ASP A N 1
ATOM 1326 C CA . ASP A 1 171 ? -9.060 -4.461 29.705 1.00 49.78 171 ASP A CA 1
ATOM 1327 C C . ASP A 1 171 ? -10.400 -5.226 29.809 1.00 49.78 171 ASP A C 1
ATOM 1329 O O . ASP A 1 171 ? -11.213 -4.936 30.682 1.00 49.78 171 ASP A O 1
ATOM 1333 N N . ALA A 1 172 ? -10.656 -6.208 28.931 1.00 48.12 172 ALA A N 1
ATOM 1334 C CA . ALA A 1 172 ? -11.882 -7.022 28.947 1.00 48.12 172 ALA A CA 1
ATOM 1335 C C . ALA A 1 172 ? -11.636 -8.543 28.970 1.00 48.12 172 ALA A C 1
ATOM 1337 O O . ALA A 1 172 ? -12.591 -9.319 29.009 1.00 48.12 172 ALA A O 1
ATOM 1338 N N . TRP A 1 173 ? -10.377 -8.988 28.967 1.00 42.62 173 TRP A N 1
ATOM 1339 C CA . TRP A 1 173 ? -10.023 -10.342 29.387 1.00 42.62 173 TRP A CA 1
ATOM 1340 C C . TRP A 1 173 ? -9.525 -10.232 30.827 1.00 42.62 173 TRP A C 1
ATOM 1342 O O . TRP A 1 173 ? -8.330 -10.082 31.061 1.00 42.62 173 TRP A O 1
ATOM 1352 N N . GLU A 1 174 ? -10.426 -10.301 31.807 1.00 37.78 174 GLU A N 1
ATOM 1353 C CA . GLU A 1 174 ? -10.011 -10.807 33.114 1.00 37.78 174 GLU A CA 1
ATOM 1354 C C . GLU A 1 174 ? -9.686 -12.290 32.908 1.00 37.78 174 GLU A C 1
ATOM 1356 O O . GLU A 1 174 ? -10.575 -13.063 32.536 1.00 37.78 174 GLU A O 1
ATOM 1361 N N . PRO A 1 175 ? -8.433 -12.736 33.095 1.00 42.91 175 PRO A N 1
ATOM 1362 C CA . PRO A 1 175 ? -8.178 -14.152 33.170 1.00 42.91 175 PRO A CA 1
ATOM 1363 C C . PRO A 1 175 ? -8.756 -14.590 34.511 1.00 42.91 175 PRO A C 1
ATOM 1365 O O . PRO A 1 175 ? -8.080 -14.530 35.534 1.00 42.91 175 PRO A O 1
ATOM 1368 N N . THR A 1 176 ? -9.982 -15.103 34.518 1.00 50.56 176 THR A N 1
ATOM 1369 C CA . THR A 1 176 ? -10.481 -15.967 35.599 1.00 50.56 176 THR A CA 1
ATOM 1370 C C . THR A 1 176 ? -9.773 -17.327 35.575 1.00 50.56 176 THR A C 1
ATOM 1372 O O . THR A 1 176 ? -10.373 -18.369 35.799 1.00 50.56 176 THR A O 1
ATOM 1375 N N . PHE A 1 177 ? -8.469 -17.325 35.294 1.00 43.94 177 PHE A N 1
ATOM 1376 C CA . PHE A 1 177 ? -7.578 -18.441 35.534 1.00 43.94 177 PHE A CA 1
ATOM 1377 C C . PHE A 1 177 ? -6.685 -18.031 36.697 1.00 43.94 177 PHE A C 1
ATOM 1379 O O . PHE A 1 177 ? -5.581 -17.503 36.529 1.00 43.94 177 PHE A O 1
ATOM 1386 N N . THR A 1 178 ? -7.224 -18.189 37.902 1.00 50.53 178 THR A N 1
ATOM 1387 C CA . THR A 1 178 ? -6.444 -18.006 39.117 1.00 50.53 178 THR A CA 1
ATOM 1388 C C . THR A 1 178 ? -5.358 -19.081 39.151 1.00 50.53 178 THR A C 1
ATOM 1390 O O . THR A 1 178 ? -5.507 -20.204 38.668 1.00 50.53 178 THR A O 1
ATOM 1393 N N . ARG A 1 179 ? -4.216 -18.744 39.750 1.00 45.91 179 ARG A N 1
ATOM 1394 C CA . ARG A 1 179 ? -3.076 -19.656 39.935 1.00 45.91 179 ARG A CA 1
ATOM 1395 C C . ARG A 1 179 ? -3.435 -20.914 40.752 1.00 45.91 179 ARG A C 1
ATOM 1397 O O . ARG A 1 179 ? -2.647 -21.855 40.800 1.00 45.91 179 ARG A O 1
ATOM 1404 N N . GLU A 1 180 ? -4.612 -20.940 41.369 1.00 56.22 180 GLU A N 1
ATOM 1405 C CA . GLU A 1 180 ? -5.137 -22.050 42.163 1.00 56.22 180 GLU A CA 1
ATOM 1406 C C . GLU A 1 180 ? -5.754 -23.164 41.297 1.00 56.22 180 GLU A C 1
ATOM 1408 O O . GLU A 1 180 ? -5.737 -24.326 41.713 1.00 56.22 180 GLU A O 1
ATOM 1413 N N . ASP A 1 181 ? -6.170 -22.867 40.059 1.00 49.66 181 ASP A N 1
ATOM 1414 C CA . ASP A 1 181 ? -6.798 -23.854 39.167 1.00 49.66 181 ASP A CA 1
ATOM 1415 C C . ASP A 1 181 ? -5.789 -24.749 38.423 1.00 49.66 181 ASP A C 1
ATOM 1417 O O . ASP A 1 181 ? -6.097 -25.887 38.062 1.00 49.66 181 ASP A O 1
ATOM 1421 N N . CYS A 1 182 ? -4.528 -24.319 38.285 1.00 46.16 182 CYS A N 1
ATOM 1422 C CA . CYS A 1 182 ? -3.480 -25.122 37.634 1.00 46.16 182 CYS A CA 1
ATOM 1423 C C . CYS A 1 182 ? -2.987 -26.305 38.501 1.00 46.16 182 CYS A C 1
ATOM 1425 O O . CYS A 1 182 ? -2.408 -27.263 37.992 1.00 46.16 182 CYS A O 1
ATOM 1427 N N . SER A 1 183 ? -3.246 -26.278 39.814 1.00 51.38 183 SER A N 1
ATOM 1428 C CA . SER A 1 183 ? -2.810 -27.327 40.753 1.00 51.38 183 SER A CA 1
ATOM 1429 C C . SER A 1 183 ? -3.688 -28.587 40.708 1.00 51.38 183 SER A C 1
ATOM 1431 O O . SER A 1 183 ? -3.216 -29.682 41.009 1.00 51.38 183 SER A O 1
ATOM 1433 N N . LYS A 1 184 ? -4.960 -28.472 40.297 1.00 51.22 184 LYS A N 1
ATOM 1434 C CA . LYS A 1 184 ? -5.908 -29.598 40.368 1.00 51.22 184 LYS A CA 1
ATOM 1435 C C . LYS A 1 184 ? -6.012 -30.420 39.083 1.00 51.22 184 LYS A C 1
ATOM 1437 O O . LYS A 1 184 ? -6.246 -31.617 39.178 1.00 51.22 184 LYS A O 1
ATOM 1442 N N . GLN A 1 185 ? -5.786 -29.839 37.902 1.00 50.03 185 GLN A N 1
ATOM 1443 C CA . GLN A 1 185 ? -5.931 -30.581 36.636 1.00 50.03 185 GLN A CA 1
ATOM 1444 C C . GLN A 1 185 ? -4.639 -31.229 36.111 1.00 50.03 185 GLN A C 1
ATOM 1446 O O . GLN A 1 185 ? -4.712 -32.166 35.321 1.00 50.03 185 GLN A O 1
ATOM 1451 N N . HIS A 1 186 ? -3.452 -30.814 36.572 1.00 42.16 186 HIS A N 1
ATOM 1452 C CA . HIS A 1 186 ? -2.188 -31.366 36.056 1.00 42.16 186 HIS A CA 1
ATOM 1453 C C . HIS A 1 186 ? -1.704 -32.649 36.758 1.00 42.16 186 HIS A C 1
ATOM 1455 O O . HIS A 1 186 ? -0.770 -33.289 36.275 1.00 42.16 186 HIS A O 1
ATOM 1461 N N . VAL A 1 187 ? -2.327 -33.060 37.870 1.00 48.66 187 VAL A N 1
ATOM 1462 C CA . VAL A 1 187 ? -1.914 -34.271 38.609 1.00 48.66 187 VAL A CA 1
ATOM 1463 C C . VAL A 1 187 ? -2.610 -35.540 38.094 1.00 48.66 187 VAL A C 1
ATOM 1465 O O . VAL A 1 1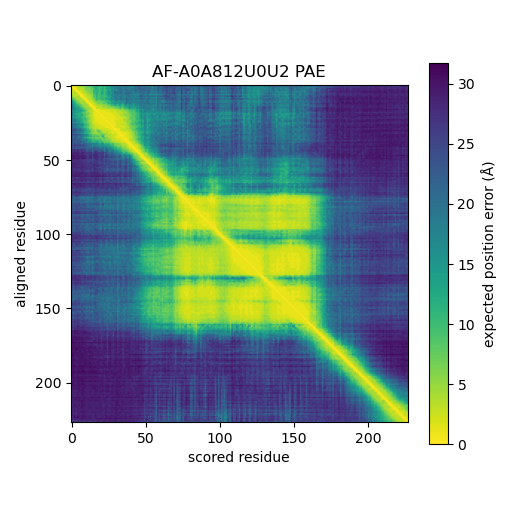87 ? -2.032 -36.621 38.193 1.00 48.66 187 VAL A O 1
ATOM 1468 N N . GLU A 1 188 ? -3.788 -35.442 37.467 1.00 46.09 188 GLU A N 1
ATOM 1469 C CA . GLU A 1 188 ? -4.491 -36.625 36.936 1.00 46.09 188 GLU A CA 1
ATOM 1470 C C . GLU A 1 188 ? -4.120 -36.975 35.488 1.00 46.09 188 GLU A C 1
ATOM 1472 O O . GLU A 1 188 ? -4.071 -38.155 35.154 1.00 46.09 188 GLU A O 1
ATOM 1477 N N . ALA A 1 189 ? -3.752 -36.004 34.644 1.00 45.38 189 ALA A N 1
ATOM 1478 C CA . ALA A 1 189 ? -3.411 -36.283 33.241 1.00 45.38 189 ALA A CA 1
ATOM 1479 C C . ALA A 1 189 ? -1.971 -36.796 33.025 1.00 45.38 189 ALA A C 1
ATOM 1481 O O . ALA A 1 189 ? -1.674 -37.378 31.987 1.00 45.38 189 ALA A O 1
ATOM 1482 N N . CYS A 1 190 ? -1.068 -36.624 33.999 1.00 41.78 190 CYS A N 1
ATOM 1483 C CA . CYS A 1 190 ? 0.349 -36.991 33.853 1.00 41.78 190 CYS A CA 1
ATOM 1484 C C . CYS A 1 190 ? 0.696 -38.385 34.419 1.00 41.78 190 CYS A C 1
ATOM 1486 O O . CYS A 1 190 ? 1.861 -38.781 34.424 1.00 41.78 190 CYS A O 1
ATOM 1488 N N . ARG A 1 191 ? -0.292 -39.147 34.917 1.00 45.91 191 ARG A N 1
ATOM 1489 C CA . ARG A 1 191 ? -0.066 -40.464 35.547 1.00 45.91 191 ARG A CA 1
ATOM 1490 C C . ARG A 1 191 ? -0.427 -41.673 34.679 1.00 45.91 191 ARG A C 1
ATOM 1492 O O . ARG A 1 191 ? -0.181 -42.795 35.111 1.00 45.91 191 ARG A O 1
ATOM 1499 N N . SER A 1 192 ? -0.967 -41.468 33.478 1.00 48.59 192 SER A N 1
ATOM 1500 C CA . SER A 1 192 ? -1.448 -42.556 32.609 1.00 48.59 192 SER A CA 1
ATOM 1501 C C . SER A 1 192 ? -0.550 -42.907 31.416 1.00 48.59 192 SER A C 1
ATOM 1503 O O . SER A 1 192 ? -0.741 -43.978 30.850 1.00 48.59 192 SER A O 1
ATOM 1505 N N . ASP A 1 193 ? 0.465 -42.102 31.078 1.00 47.47 193 ASP A N 1
ATOM 1506 C CA . ASP A 1 193 ? 1.317 -42.354 29.894 1.00 47.47 193 ASP A CA 1
ATOM 1507 C C . ASP A 1 193 ? 2.692 -42.969 30.201 1.00 47.47 193 ASP A C 1
ATOM 1509 O O . ASP A 1 193 ? 3.498 -43.229 29.305 1.00 47.47 193 ASP A O 1
ATOM 1513 N N . GLN A 1 194 ? 2.964 -43.298 31.464 1.00 54.31 194 GLN A N 1
ATOM 1514 C CA . GLN A 1 194 ? 4.130 -44.098 31.825 1.00 54.31 194 GLN A CA 1
ATOM 1515 C C . GLN A 1 194 ? 3.736 -45.578 31.833 1.00 54.31 194 GLN A C 1
ATOM 1517 O O . GLN A 1 194 ? 3.223 -46.074 32.826 1.00 54.31 194 GLN A O 1
ATOM 1522 N N . ILE A 1 195 ? 3.946 -46.247 30.695 1.00 54.75 195 ILE A N 1
ATOM 1523 C CA . ILE A 1 195 ? 4.263 -47.677 30.478 1.00 54.75 195 ILE A CA 1
ATOM 1524 C C . ILE A 1 195 ? 3.635 -48.091 29.141 1.00 54.75 195 ILE A C 1
ATOM 1526 O O . ILE A 1 195 ? 2.532 -48.622 29.078 1.00 54.75 195 ILE A O 1
ATOM 1530 N N . ARG A 1 196 ? 4.381 -47.885 28.056 1.00 48.06 196 ARG A N 1
ATOM 1531 C CA . ARG A 1 196 ? 4.431 -48.799 26.906 1.00 48.06 196 ARG A CA 1
ATOM 1532 C C . ARG A 1 196 ? 5.674 -48.467 26.098 1.00 48.06 196 ARG A C 1
ATOM 1534 O O . ARG A 1 196 ? 5.679 -47.608 25.227 1.00 48.06 196 ARG A O 1
ATOM 1541 N N . GLY A 1 197 ? 6.758 -49.141 26.474 1.00 55.19 197 GLY A N 1
ATOM 1542 C CA . GLY A 1 197 ? 7.977 -49.163 25.691 1.00 55.19 197 GLY A CA 1
ATOM 1543 C C . GLY A 1 197 ? 7.694 -49.725 24.304 1.00 55.19 197 GLY A C 1
ATOM 1544 O O . GLY A 1 197 ? 7.121 -50.805 24.167 1.00 55.19 197 GLY A O 1
ATOM 1545 N N . LEU A 1 198 ? 8.130 -48.993 23.288 1.00 50.16 198 LEU A N 1
ATOM 1546 C CA . LEU A 1 198 ? 8.352 -49.530 21.959 1.00 50.16 198 LEU A CA 1
ATOM 1547 C C . LEU A 1 198 ? 9.787 -49.207 21.567 1.00 50.16 198 LEU A C 1
ATOM 1549 O O . LEU A 1 198 ? 10.204 -48.058 21.447 1.00 50.16 198 LEU A O 1
ATOM 1553 N N . VAL A 1 199 ? 10.536 -50.295 21.462 1.00 52.31 199 VAL A N 1
ATOM 1554 C CA . VAL A 1 199 ? 11.901 -50.410 20.976 1.00 52.31 199 VAL A CA 1
ATOM 1555 C C . VAL A 1 199 ? 11.954 -49.846 19.557 1.00 52.31 199 VAL A C 1
ATOM 1557 O O . VAL A 1 199 ? 11.282 -50.367 18.669 1.00 52.31 199 VAL A O 1
ATOM 1560 N N . LEU A 1 200 ? 12.744 -48.796 19.331 1.00 50.28 200 LEU A N 1
ATOM 1561 C CA . LEU A 1 200 ? 13.076 -48.361 17.976 1.00 50.28 200 LEU A CA 1
ATOM 1562 C C . LEU A 1 200 ? 14.267 -49.183 17.455 1.00 50.28 200 LEU A C 1
ATOM 1564 O O . LEU A 1 200 ? 15.271 -49.301 18.163 1.00 50.28 200 LEU A O 1
ATOM 1568 N N . PRO A 1 201 ? 14.178 -49.757 16.242 1.00 52.06 201 PRO A N 1
ATOM 1569 C CA . PRO A 1 201 ? 15.272 -50.501 15.641 1.00 52.06 201 PRO A CA 1
ATOM 1570 C C . PRO A 1 201 ? 16.371 -49.570 15.116 1.00 52.06 201 PRO A C 1
ATOM 1572 O O . PRO A 1 201 ? 16.126 -48.503 14.555 1.00 52.06 201 PRO A O 1
ATOM 1575 N N . VAL A 1 202 ? 17.600 -50.044 15.293 1.00 59.09 202 VAL A N 1
ATOM 1576 C CA . VAL A 1 202 ? 18.857 -49.506 14.773 1.00 59.09 202 VAL A CA 1
ATOM 1577 C C . VAL A 1 202 ? 18.807 -49.490 13.241 1.00 59.09 202 VAL A C 1
ATOM 1579 O O . VAL A 1 202 ? 18.764 -50.549 12.617 1.00 59.09 202 VAL A O 1
ATOM 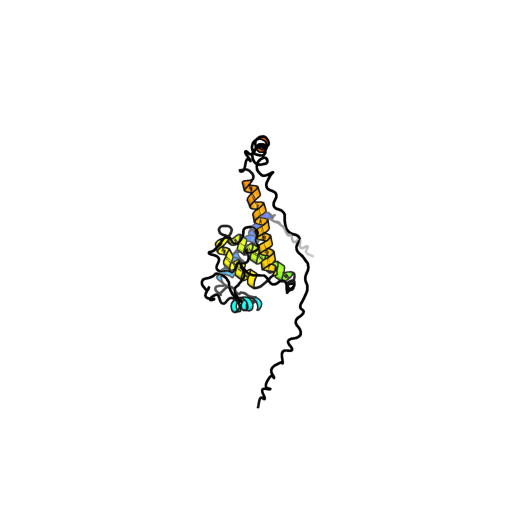1582 N N . PHE A 1 203 ? 18.814 -48.305 12.625 1.00 51.53 203 PHE A N 1
ATOM 1583 C CA . PHE A 1 203 ? 18.907 -48.166 11.168 1.00 51.53 203 PHE A CA 1
ATOM 1584 C C . PHE A 1 203 ? 20.369 -48.062 10.714 1.00 51.53 203 PHE A C 1
ATOM 1586 O O . PHE A 1 203 ? 21.139 -47.235 11.201 1.00 51.53 203 PHE A O 1
ATOM 1593 N N . SER A 1 204 ? 20.723 -48.950 9.783 1.00 54.66 204 SER A N 1
ATOM 1594 C CA . SER A 1 204 ? 22.028 -49.091 9.127 1.00 54.66 204 SER A CA 1
ATOM 1595 C C . SER A 1 204 ? 22.305 -47.982 8.101 1.00 54.66 204 SER A C 1
ATOM 1597 O O . SER A 1 204 ? 21.363 -47.528 7.450 1.00 54.66 204 SER A O 1
ATOM 1599 N N . PRO A 1 205 ? 23.580 -47.621 7.849 1.00 61.31 205 PRO A N 1
ATOM 1600 C CA . PRO A 1 205 ? 23.977 -46.795 6.716 1.00 61.31 205 PRO A CA 1
ATOM 1601 C C . PRO A 1 205 ? 24.454 -47.669 5.536 1.00 61.31 205 PRO A C 1
ATOM 1603 O O . PRO A 1 205 ? 25.448 -48.383 5.644 1.00 61.31 205 PRO A O 1
ATOM 1606 N N . LEU A 1 206 ? 23.771 -47.592 4.392 1.00 58.00 206 LEU A N 1
ATOM 1607 C CA . LEU A 1 206 ? 24.200 -48.124 3.084 1.00 58.00 206 LEU A CA 1
ATOM 1608 C C . LEU A 1 206 ? 23.801 -47.065 2.035 1.00 58.00 206 LEU A C 1
ATOM 1610 O O . LEU A 1 206 ? 22.624 -46.752 1.918 1.00 58.00 206 LEU A O 1
ATOM 1614 N N . LEU A 1 207 ? 24.739 -46.253 1.532 1.00 56.09 207 LEU A N 1
ATOM 1615 C CA . LEU A 1 207 ? 25.593 -46.449 0.341 1.00 56.09 207 LEU A CA 1
ATOM 1616 C C . LEU A 1 207 ? 24.864 -46.318 -1.014 1.00 56.09 207 LEU A C 1
ATOM 1618 O O . LEU A 1 207 ? 23.986 -47.113 -1.320 1.00 56.09 207 LEU A O 1
ATOM 1622 N N . HIS A 1 208 ? 25.426 -45.419 -1.846 1.00 50.88 208 HIS A N 1
ATOM 1623 C CA . HIS A 1 208 ? 25.380 -45.357 -3.325 1.00 50.88 208 HIS A CA 1
ATOM 1624 C C . HIS A 1 208 ? 24.057 -44.848 -3.949 1.00 50.88 208 HIS A C 1
ATOM 1626 O O . HIS A 1 208 ? 22.991 -45.088 -3.414 1.00 50.88 208 HIS A O 1
ATOM 1632 N N . VAL A 1 209 ? 24.018 -44.081 -5.048 1.00 52.91 209 VAL A N 1
ATOM 1633 C CA . VAL A 1 209 ? 24.868 -44.002 -6.253 1.00 52.91 209 VAL A CA 1
ATOM 1634 C C . VAL A 1 209 ? 24.882 -42.550 -6.779 1.00 52.91 209 VAL A C 1
ATOM 1636 O O . VAL A 1 209 ? 23.887 -41.838 -6.676 1.00 52.91 209 VAL A O 1
ATOM 1639 N N . ALA A 1 210 ? 26.013 -42.124 -7.344 1.00 55.59 210 ALA A N 1
ATOM 1640 C CA . ALA A 1 210 ? 26.165 -40.896 -8.123 1.00 55.59 210 ALA A CA 1
ATOM 1641 C C . ALA A 1 210 ? 25.648 -41.088 -9.559 1.00 55.59 210 ALA A C 1
ATOM 1643 O O . ALA A 1 210 ? 26.000 -42.091 -10.174 1.00 55.59 210 ALA A O 1
ATOM 1644 N N . ASP A 1 211 ? 24.919 -40.114 -10.112 1.00 56.66 211 ASP A N 1
ATOM 1645 C CA . ASP A 1 211 ? 24.545 -40.100 -11.535 1.00 56.66 211 ASP A CA 1
ATOM 1646 C C . ASP A 1 211 ? 25.207 -38.920 -12.281 1.00 56.66 211 ASP A C 1
ATOM 1648 O O . ASP A 1 211 ? 25.205 -37.794 -11.765 1.00 56.66 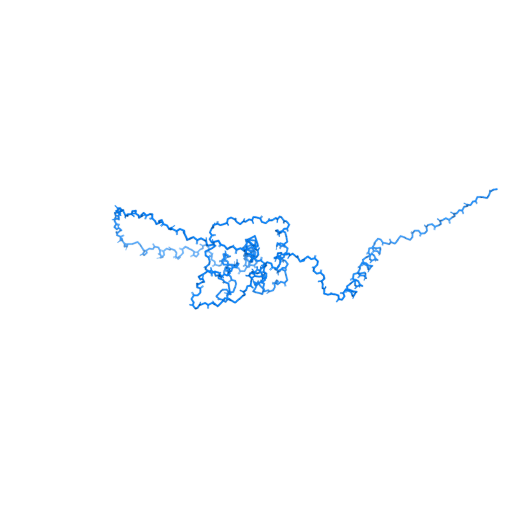211 ASP A O 1
ATOM 1652 N N . PRO A 1 212 ? 25.813 -39.147 -13.466 1.00 66.12 212 PRO A N 1
ATOM 1653 C CA . PRO A 1 212 ? 26.622 -38.161 -14.171 1.00 66.12 212 PRO A CA 1
ATOM 1654 C C . PRO A 1 212 ? 25.845 -37.361 -15.234 1.00 66.12 212 PRO A C 1
ATOM 1656 O O . PRO A 1 212 ? 25.007 -37.879 -15.959 1.00 66.12 212 PRO A O 1
ATOM 1659 N N . LEU A 1 213 ? 26.238 -36.091 -15.366 1.00 61.00 213 LEU A N 1
ATOM 1660 C CA . LEU A 1 213 ? 26.380 -35.317 -16.611 1.00 61.00 213 LEU A CA 1
ATOM 1661 C C . LEU A 1 213 ? 25.340 -35.542 -17.730 1.00 61.00 213 LEU A C 1
ATOM 1663 O O . LEU A 1 213 ? 25.564 -36.308 -18.665 1.00 61.00 213 LEU A O 1
ATOM 1667 N N . ALA A 1 214 ? 24.294 -34.713 -17.742 1.00 58.66 214 ALA A N 1
ATOM 1668 C CA . ALA A 1 214 ? 23.528 -34.423 -18.953 1.00 58.66 214 ALA A CA 1
ATOM 1669 C C . ALA A 1 214 ? 24.107 -33.178 -19.655 1.00 58.66 214 ALA A C 1
ATOM 1671 O O . ALA A 1 214 ? 23.866 -32.040 -19.253 1.00 58.66 214 ALA A O 1
ATOM 1672 N N . VAL A 1 215 ? 24.895 -33.407 -20.709 1.00 60.59 215 VAL A N 1
ATOM 1673 C CA . VAL A 1 215 ? 25.357 -32.383 -21.657 1.00 60.59 215 VAL A CA 1
ATOM 1674 C C . VAL A 1 215 ? 24.209 -32.081 -22.624 1.00 60.59 215 VAL A C 1
ATOM 1676 O O . VAL A 1 215 ? 23.912 -32.874 -23.514 1.00 60.59 215 VAL A O 1
ATOM 1679 N N . GLY A 1 216 ? 23.535 -30.948 -22.425 1.00 64.69 216 GLY A N 1
ATOM 1680 C CA . GLY A 1 216 ? 22.484 -30.449 -23.312 1.00 64.69 216 GLY A CA 1
ATOM 1681 C C . GLY A 1 216 ? 23.051 -29.531 -24.394 1.00 64.69 216 GLY A C 1
ATOM 1682 O O . GLY A 1 216 ? 23.580 -28.463 -24.098 1.00 64.69 216 GLY A O 1
ATOM 1683 N N . VAL A 1 217 ? 22.937 -29.970 -25.644 1.00 64.62 217 VAL A N 1
ATOM 1684 C CA . VAL A 1 217 ? 23.306 -29.261 -26.876 1.00 64.62 217 VAL A CA 1
ATOM 1685 C C . VAL A 1 217 ? 22.443 -28.003 -27.055 1.00 64.62 217 VAL A C 1
ATOM 1687 O O . VAL A 1 217 ? 21.219 -28.070 -26.972 1.00 64.62 217 VAL A O 1
ATOM 1690 N N . ALA A 1 218 ? 23.074 -26.856 -27.322 1.00 63.56 218 ALA A N 1
ATOM 1691 C CA . ALA A 1 218 ? 22.388 -25.602 -27.633 1.00 63.56 218 ALA A CA 1
ATOM 1692 C C . ALA A 1 218 ? 21.834 -25.612 -29.076 1.00 63.56 218 ALA A C 1
ATOM 1694 O O . ALA A 1 218 ? 22.572 -25.979 -29.995 1.00 63.56 218 ALA A O 1
ATOM 1695 N N . PRO A 1 219 ? 20.578 -25.193 -29.319 1.00 68.25 219 PRO A N 1
ATOM 1696 C CA . PRO A 1 219 ? 20.058 -25.037 -30.673 1.00 68.25 219 PRO A CA 1
ATOM 1697 C C . PRO A 1 219 ? 20.606 -23.768 -31.344 1.00 68.25 219 PRO A C 1
ATOM 1699 O O . PRO A 1 219 ? 20.677 -22.697 -30.741 1.00 68.25 219 PRO A O 1
ATOM 1702 N N . ALA A 1 220 ? 20.987 -23.910 -32.614 1.00 65.69 220 ALA A N 1
ATOM 1703 C CA . ALA A 1 220 ? 21.471 -22.842 -33.478 1.00 65.69 220 ALA A CA 1
ATOM 1704 C C . ALA A 1 220 ? 20.387 -21.779 -33.732 1.00 65.69 220 ALA A C 1
ATOM 1706 O O . ALA A 1 220 ? 19.248 -22.102 -34.068 1.00 65.69 220 ALA A O 1
ATOM 1707 N N . VAL A 1 221 ? 20.765 -20.508 -33.597 1.00 73.31 221 VAL A N 1
ATOM 1708 C CA . VAL A 1 221 ? 19.937 -19.342 -33.927 1.00 73.31 221 VAL A CA 1
ATOM 1709 C C . VAL A 1 221 ? 20.133 -19.013 -35.415 1.00 73.31 221 VAL A C 1
ATOM 1711 O O . VAL A 1 221 ? 21.279 -18.811 -35.819 1.00 73.31 221 VAL A O 1
ATOM 1714 N N . PRO A 1 222 ? 19.076 -18.955 -36.245 1.00 72.69 222 PRO A N 1
ATOM 1715 C CA . PRO A 1 222 ? 19.196 -18.498 -37.625 1.00 72.69 222 PRO A CA 1
ATOM 1716 C C . PRO A 1 222 ? 19.352 -16.971 -37.684 1.00 72.69 222 PRO A C 1
ATOM 1718 O O . PRO A 1 222 ? 18.556 -16.224 -37.113 1.00 72.69 222 PRO A O 1
ATOM 1721 N N . SER A 1 223 ? 20.392 -16.521 -38.386 1.00 68.62 223 SER A N 1
ATOM 1722 C CA . SER A 1 223 ? 20.629 -15.120 -38.735 1.00 68.62 223 SER A CA 1
ATOM 1723 C C . SER A 1 223 ? 19.532 -14.613 -39.672 1.00 68.62 223 SER A C 1
ATOM 1725 O O . SER A 1 223 ? 19.288 -15.200 -40.722 1.00 68.62 223 SER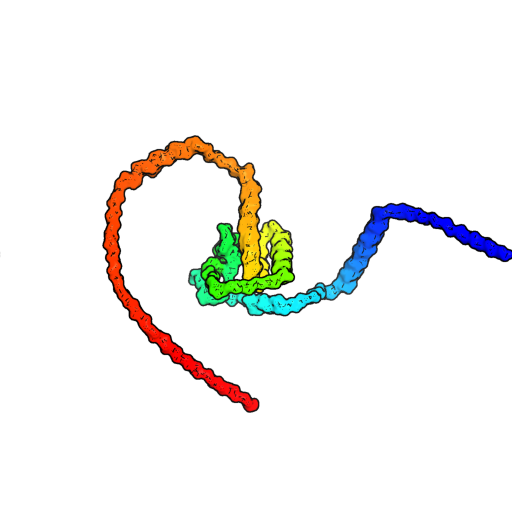 A O 1
ATOM 1727 N N . LEU A 1 224 ? 18.877 -13.520 -39.285 1.00 72.56 224 LEU A N 1
ATOM 1728 C CA . LEU A 1 224 ? 17.894 -12.801 -40.092 1.00 72.56 224 LEU A CA 1
ATOM 1729 C C . LEU A 1 224 ? 18.620 -11.679 -40.846 1.00 72.56 224 LEU A C 1
ATOM 1731 O O . LEU A 1 224 ? 18.929 -10.636 -40.270 1.00 72.56 224 LEU A O 1
ATOM 1735 N N . GLU A 1 225 ? 18.925 -11.922 -42.117 1.00 73.19 225 GLU A N 1
ATOM 1736 C CA . GLU A 1 225 ? 19.416 -10.913 -43.057 1.00 73.19 225 GLU A CA 1
ATOM 1737 C C . GLU A 1 225 ? 18.260 -9.955 -43.400 1.00 73.19 225 GLU A C 1
ATOM 1739 O O . GLU A 1 225 ? 17.137 -10.394 -43.647 1.00 73.19 225 GLU A O 1
ATOM 1744 N N . HIS A 1 226 ? 18.508 -8.646 -43.317 1.00 69.06 226 HIS A N 1
ATOM 1745 C CA . HIS A 1 226 ? 17.610 -7.611 -43.830 1.00 69.06 226 HIS A CA 1
ATOM 1746 C C . HIS A 1 226 ? 18.214 -7.088 -45.134 1.00 69.06 226 HIS A C 1
ATOM 1748 O O . HIS A 1 226 ? 19.336 -6.578 -45.107 1.00 69.06 226 HIS A O 1
ATOM 1754 N N . ASP A 1 227 ? 17.462 -7.237 -46.224 1.00 67.75 227 ASP A N 1
ATOM 1755 C CA . ASP A 1 227 ? 17.604 -6.458 -47.461 1.00 67.75 227 ASP A CA 1
ATOM 1756 C C . ASP A 1 227 ? 17.017 -5.044 -47.290 1.00 67.75 227 ASP A C 1
ATOM 1758 O O . ASP A 1 227 ? 16.002 -4.901 -46.560 1.00 67.75 227 ASP A O 1
#

pLDDT: mean 70.3, std 17.4, range [37.78, 97.06]

Radius of gyration: 34.4 Å; Cα contacts (8 Å, |Δi|>4): 76; chains: 1; bounding box: 40×132×90 Å

Secondary structure (DSSP, 8-state):
----------------HHHHHHHHHHHHHHHHHHHHHH--SPP------HHHHHHHHT-----PPPTTS---S-PPBPTTTTSTT--TTGGG-SSBS-----TT--PPPPPHHHHHHHHHHHHHHHHHTTT-HHHHHHHHHHHHHT-HHHHHHHHHHHHHHHHHHHHTTTTT------TTTHHHHTTTTTSSSS----PPP-PPP-----------PPPPPPP----

Nearest PDB structures (foldseek):
  7dco-assembly1_M  TM=2.560E-01  e=4.797E+00  Saccharomyces cerevisiae